Protein AF-A0A7X9G1W7-F1 (afdb_monomer_lite)

Secondary structure (DSSP, 8-state):
---TTTT--HHHHHHHHT---TTSPPBSSSS-SS--B-HHHHHHHHHHHHHHHHHH--HHHHHHHHHHHHHHHHHHHHTEETTEEPPPPSTTB-----SSTTTS--TTSPPP----HHHHHHHHHHHHHHHHHHHHHTPPP--HHHHHHHHHHHHHHHEETTTTEE-SSTT----BHHHHHHHHHHT-S-HHHHHHHHHHHHTT-SBPPPGGGHHHHHHHHHHHHHHHHHHHHHHHHHHHHHHHHHTT-SS--SSTTGGGHHHHT--S--GGG-HHHHHHHHH---

Structure (mmCIF, N/CA/C/O backbone):
data_AF-A0A7X9G1W7-F1
#
_entry.id   AF-A0A7X9G1W7-F1
#
loop_
_atom_site.group_PDB
_atom_site.id
_atom_site.type_symbol
_atom_site.label_atom_id
_atom_site.label_alt_id
_atom_site.label_comp_id
_atom_site.label_asym_id
_atom_site.label_entity_id
_atom_site.label_seq_id
_atom_site.pdbx_PDB_ins_code
_at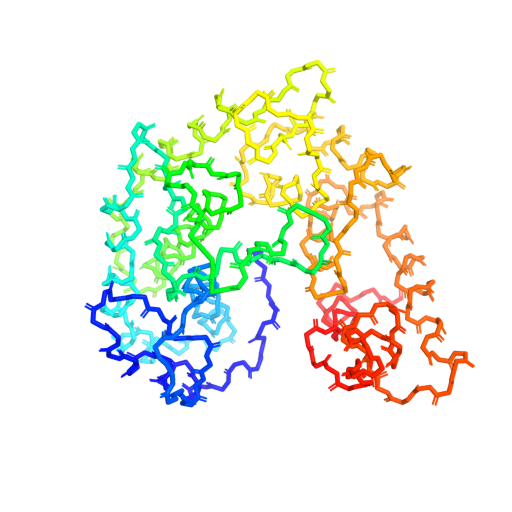om_site.Cartn_x
_atom_site.Cartn_y
_atom_site.Cartn_z
_atom_site.occupancy
_atom_site.B_iso_or_equiv
_atom_site.auth_seq_id
_atom_site.auth_comp_id
_atom_site.auth_asym_id
_atom_site.auth_atom_id
_atom_site.pdbx_PDB_model_num
ATOM 1 N N . MET A 1 1 ? -8.266 5.751 -5.395 1.00 28.80 1 MET A N 1
ATOM 2 C CA . MET A 1 1 ? -6.835 5.401 -5.497 1.00 28.80 1 MET A CA 1
ATOM 3 C C . MET A 1 1 ? -6.597 4.485 -4.310 1.00 28.80 1 MET A C 1
ATOM 5 O O . MET A 1 1 ? -6.592 5.001 -3.209 1.00 28.80 1 MET A O 1
ATOM 9 N N . THR A 1 2 ? -6.621 3.159 -4.361 1.00 32.16 2 THR A N 1
ATOM 10 C CA . THR A 1 2 ? -6.486 2.104 -5.390 1.00 32.16 2 THR A CA 1
ATOM 11 C C . THR A 1 2 ? -7.851 1.379 -5.547 1.00 32.16 2 THR A C 1
ATOM 13 O O . THR A 1 2 ? -8.813 1.826 -4.929 1.00 32.16 2 THR A O 1
ATOM 16 N N . MET A 1 3 ? -8.026 0.411 -6.462 1.00 45.66 3 MET A N 1
ATOM 17 C CA . MET A 1 3 ? -9.342 -0.224 -6.747 1.00 45.66 3 MET A CA 1
ATOM 18 C C . MET A 1 3 ? -9.179 -1.712 -7.167 1.00 45.66 3 MET A C 1
ATOM 20 O O . MET A 1 3 ? -9.674 -2.145 -8.209 1.00 45.66 3 MET A O 1
ATOM 24 N N . PHE A 1 4 ? -8.411 -2.490 -6.398 1.00 44.00 4 PHE A N 1
ATOM 25 C CA . PHE A 1 4 ? -8.015 -3.867 -6.750 1.00 44.00 4 PHE A CA 1
ATOM 26 C C . PHE A 1 4 ? -9.167 -4.882 -6.629 1.00 44.00 4 PHE A C 1
ATOM 28 O O . PHE A 1 4 ? -9.186 -5.893 -7.332 1.00 44.00 4 PHE A O 1
ATOM 35 N N . PHE A 1 5 ? -10.193 -4.593 -5.826 1.00 46.12 5 PHE A N 1
ATOM 36 C CA . PHE A 1 5 ? -11.231 -5.559 -5.479 1.00 46.12 5 PHE A CA 1
ATOM 37 C C . PHE A 1 5 ? -12.655 -5.111 -5.856 1.00 46.12 5 PHE A C 1
ATOM 39 O O . PHE A 1 5 ? -13.609 -5.249 -5.093 1.00 46.12 5 PHE A O 1
ATOM 46 N N . ARG A 1 6 ? -12.871 -4.658 -7.100 1.00 43.56 6 ARG A N 1
ATOM 47 C CA . ARG A 1 6 ? -14.211 -4.294 -7.637 1.00 43.56 6 ARG A CA 1
ATOM 48 C C . ARG A 1 6 ? -15.286 -5.398 -7.557 1.00 43.56 6 ARG A C 1
ATOM 50 O O . ARG A 1 6 ? -16.455 -5.139 -7.830 1.00 43.56 6 ARG A O 1
ATOM 57 N N . LYS A 1 7 ? -14.912 -6.631 -7.205 1.00 49.41 7 LYS A N 1
ATOM 58 C CA . LYS A 1 7 ? -15.829 -7.733 -6.886 1.00 49.41 7 LYS A CA 1
ATOM 59 C C . LYS A 1 7 ? -15.470 -8.420 -5.565 1.00 49.41 7 LYS A C 1
ATOM 61 O O . LYS A 1 7 ? -15.630 -9.639 -5.466 1.00 49.41 7 LYS A O 1
ATOM 66 N N . THR A 1 8 ? -15.042 -7.690 -4.530 1.00 57.03 8 THR A N 1
ATOM 67 C CA . THR A 1 8 ? -15.156 -8.267 -3.185 1.00 57.03 8 THR A CA 1
ATOM 68 C C . THR A 1 8 ? -16.628 -8.510 -2.941 1.00 57.03 8 THR A C 1
ATOM 70 O O . THR A 1 8 ? -17.439 -7.584 -2.871 1.00 57.03 8 THR A O 1
ATOM 73 N N . ARG A 1 9 ? -17.017 -9.782 -2.896 1.00 72.44 9 ARG A N 1
ATOM 74 C CA . ARG A 1 9 ? -18.395 -10.120 -2.571 1.00 72.44 9 ARG A CA 1
ATOM 75 C C . ARG A 1 9 ? -18.652 -9.602 -1.162 1.00 72.44 9 ARG A C 1
ATOM 77 O O . ARG A 1 9 ? -17.844 -9.846 -0.272 1.00 72.44 9 ARG A O 1
ATOM 84 N N . LYS A 1 10 ? -19.796 -8.951 -0.951 1.00 86.25 10 LYS A N 1
ATOM 85 C CA . LYS A 1 10 ? -20.308 -8.548 0.370 1.00 86.25 10 LYS A CA 1
ATOM 86 C C . LYS A 1 10 ? -20.073 -9.614 1.448 1.00 86.25 10 LYS A C 1
ATOM 88 O O . LYS A 1 10 ? -19.657 -9.305 2.559 1.00 86.25 10 LYS A O 1
ATOM 93 N N . SER A 1 11 ? -20.294 -10.880 1.090 1.00 89.06 11 SER A N 1
ATOM 94 C CA . SER A 1 11 ? -20.076 -12.037 1.960 1.00 89.06 11 SER A CA 1
ATOM 95 C C . SER A 1 11 ? -18.620 -12.229 2.392 1.00 89.06 11 SER A C 1
ATOM 97 O O . SER A 1 11 ? -18.394 -12.674 3.506 1.00 89.06 11 SER A O 1
ATOM 99 N N . HIS A 1 12 ? -17.643 -11.906 1.543 1.00 90.50 12 HIS A N 1
ATOM 100 C CA . HIS A 1 12 ? -16.222 -12.032 1.865 1.00 90.50 12 HIS A CA 1
ATOM 101 C C . HIS A 1 12 ? -15.772 -10.955 2.854 1.00 90.50 12 HIS A C 1
ATOM 103 O O . HIS A 1 12 ? -15.171 -11.296 3.863 1.00 90.50 12 HIS A O 1
ATOM 109 N N . LEU A 1 13 ? -16.151 -9.689 2.637 1.00 93.56 13 LEU A N 1
ATOM 110 C CA . LEU A 1 13 ? -15.869 -8.610 3.597 1.00 93.56 13 LEU A CA 1
ATOM 111 C C . LEU A 1 13 ? -16.478 -8.909 4.970 1.00 93.56 13 LEU A C 1
ATOM 113 O O . LEU A 1 13 ? -15.812 -8.799 5.992 1.00 93.56 13 LEU A O 1
ATOM 117 N N . LYS A 1 14 ? -17.731 -9.369 4.979 1.00 93.44 14 LYS A N 1
ATOM 118 C CA . LYS A 1 14 ? -18.411 -9.797 6.203 1.00 93.44 14 LYS A CA 1
ATOM 119 C C . LYS A 1 14 ? -17.748 -11.011 6.863 1.00 93.44 14 LYS A C 1
ATOM 121 O O . LYS A 1 14 ? -17.728 -11.096 8.083 1.00 93.44 14 LYS A O 1
ATOM 126 N N . LEU A 1 15 ? -17.226 -11.959 6.087 1.00 93.31 15 LEU A N 1
ATOM 127 C CA . LEU A 1 15 ? -16.508 -13.110 6.638 1.00 93.31 15 LEU A CA 1
ATOM 128 C C . LEU A 1 15 ? -15.189 -12.676 7.290 1.00 93.31 15 LEU A C 1
ATOM 130 O O . LEU A 1 15 ? -14.917 -13.082 8.414 1.00 93.31 15 LEU A O 1
ATOM 134 N N . ILE A 1 16 ? -14.417 -11.811 6.626 1.00 94.00 16 ILE A N 1
ATOM 135 C CA . ILE A 1 16 ? -13.194 -11.221 7.189 1.00 94.00 16 ILE A CA 1
ATOM 136 C C . ILE A 1 16 ? -13.517 -10.481 8.490 1.00 94.00 16 ILE A C 1
ATOM 138 O O . ILE A 1 16 ? -12.824 -10.639 9.491 1.00 94.00 16 ILE A O 1
ATOM 142 N N . SER A 1 17 ? -14.615 -9.718 8.528 1.00 94.62 17 SER A N 1
ATOM 143 C CA . SER A 1 17 ? -14.973 -8.970 9.734 1.00 94.62 17 SER A CA 1
ATOM 144 C C . SER A 1 17 ? -15.340 -9.845 10.933 1.00 94.62 17 SER A C 1
ATOM 146 O O . SER A 1 17 ? -15.389 -9.345 12.055 1.00 94.62 17 SER A O 1
ATOM 148 N N . GLN A 1 18 ? -15.627 -11.128 10.707 1.00 93.38 18 GLN A N 1
ATOM 149 C CA . GLN A 1 18 ? -15.964 -12.100 11.744 1.00 93.38 18 GLN A CA 1
ATOM 150 C C . GLN A 1 18 ? -14.745 -12.813 12.328 1.00 93.38 18 GLN A C 1
ATOM 152 O O . GLN A 1 18 ? -14.922 -13.609 13.248 1.00 93.38 18 GLN A O 1
ATOM 157 N N . ASP A 1 19 ? -13.539 -12.520 11.840 1.00 92.31 19 ASP A N 1
ATOM 158 C CA . ASP A 1 19 ? -12.297 -12.995 12.441 1.00 92.31 19 ASP A CA 1
ATOM 159 C C . ASP A 1 19 ? -12.230 -12.626 13.929 1.00 92.31 19 ASP A C 1
ATOM 161 O O . ASP A 1 19 ? -12.604 -11.516 14.333 1.00 92.31 19 ASP A O 1
ATOM 165 N N . ARG A 1 20 ? -11.764 -13.566 14.747 1.00 89.19 20 ARG A N 1
ATOM 166 C CA . ARG A 1 20 ? -11.665 -13.434 16.203 1.00 89.19 20 ARG A CA 1
ATOM 167 C C . ARG A 1 20 ? -10.263 -13.727 16.723 1.00 89.19 20 ARG A C 1
ATOM 169 O O . ARG A 1 20 ? -10.141 -14.115 17.882 1.00 89.19 20 ARG A O 1
ATOM 176 N N . ARG A 1 21 ? -9.229 -13.559 15.893 1.00 91.38 21 ARG A N 1
ATOM 177 C CA . ARG A 1 21 ? -7.842 -13.651 16.354 1.00 91.38 21 ARG A CA 1
ATOM 178 C C . ARG A 1 21 ? -7.615 -12.749 17.569 1.00 91.38 21 ARG A C 1
ATOM 180 O O . ARG A 1 21 ? -8.108 -11.619 17.607 1.00 91.38 21 ARG A O 1
ATOM 187 N N . GLU A 1 22 ? -6.914 -13.274 18.571 1.00 91.69 22 GLU A N 1
ATOM 188 C CA . GLU A 1 22 ? -6.871 -12.684 19.918 1.00 91.69 22 GLU A CA 1
ATOM 189 C C . GLU A 1 22 ? -6.195 -11.309 19.957 1.00 91.69 22 GLU A C 1
ATOM 191 O O . GLU A 1 22 ? -6.623 -10.436 20.708 1.00 91.69 22 GLU A O 1
ATOM 196 N N . ASP A 1 23 ? -5.192 -11.082 19.111 1.00 93.19 23 ASP A N 1
ATOM 197 C CA . ASP A 1 23 ? -4.480 -9.801 19.010 1.00 93.19 23 ASP A CA 1
ATOM 198 C C . ASP A 1 23 ? -5.150 -8.774 18.085 1.00 93.19 23 ASP A C 1
ATOM 200 O O . ASP A 1 23 ? -4.607 -7.697 17.847 1.00 93.19 23 ASP A O 1
ATOM 204 N N . GLY A 1 24 ? -6.336 -9.086 17.557 1.00 94.12 24 GLY A N 1
ATOM 205 C CA . GLY A 1 24 ? -7.133 -8.160 16.758 1.00 94.12 24 GLY A CA 1
ATOM 206 C C . GLY A 1 24 ? -6.666 -7.960 15.313 1.00 94.12 24 GLY A C 1
ATOM 207 O O . GLY A 1 24 ? -7.371 -7.277 14.562 1.00 94.12 24 GLY A O 1
ATOM 208 N N . LEU A 1 25 ? -5.546 -8.565 14.894 1.00 95.88 25 LEU A N 1
ATOM 209 C CA . LEU A 1 25 ? -5.190 -8.654 13.477 1.00 95.88 25 LEU A CA 1
ATOM 210 C C . LEU A 1 25 ? -6.072 -9.667 12.739 1.00 95.88 25 LEU A C 1
ATOM 212 O O . LEU A 1 25 ? -6.812 -10.456 13.325 1.00 95.88 25 LEU A O 1
ATOM 216 N N . LEU A 1 26 ? -5.974 -9.627 11.417 1.00 95.06 26 LEU A N 1
ATOM 217 C CA . LEU A 1 26 ? -6.670 -10.512 10.498 1.00 95.06 26 LEU A CA 1
ATOM 218 C C . LEU A 1 26 ? -5.791 -11.735 10.163 1.00 95.06 26 LEU A C 1
ATOM 220 O O . LEU A 1 26 ? -4.609 -11.590 9.845 1.00 95.06 26 LEU A O 1
ATOM 224 N N . SER A 1 27 ? -6.343 -12.948 10.259 1.00 93.81 27 SER A N 1
ATOM 225 C CA . SER A 1 27 ? -5.727 -14.191 9.785 1.00 93.81 27 SER A CA 1
ATOM 226 C C . SER A 1 27 ? -5.278 -14.104 8.322 1.00 93.81 27 SER A C 1
ATOM 228 O O . SER A 1 27 ? -5.843 -13.385 7.499 1.00 93.81 27 SER A O 1
ATOM 230 N N . ILE A 1 28 ? -4.266 -14.898 7.970 1.00 90.44 28 ILE A N 1
ATOM 231 C CA . ILE A 1 28 ? -3.689 -14.933 6.618 1.00 90.44 28 ILE A CA 1
ATOM 232 C C . ILE A 1 28 ? -4.706 -15.291 5.515 1.00 90.44 28 ILE A C 1
ATOM 234 O O . ILE A 1 28 ? -4.586 -14.821 4.384 1.00 90.44 28 ILE A O 1
ATOM 238 N N . CYS A 1 29 ? -5.713 -16.115 5.819 1.00 86.56 29 CYS A N 1
ATOM 239 C CA . CYS A 1 29 ? -6.772 -16.510 4.888 1.00 86.56 29 CYS A CA 1
ATOM 240 C C . CYS A 1 29 ? -8.116 -16.729 5.606 1.00 86.56 29 CYS A C 1
ATOM 242 O O . CYS A 1 29 ? -8.191 -16.707 6.831 1.00 86.56 29 CYS A O 1
ATOM 244 N N . TYR A 1 30 ? -9.203 -16.910 4.845 1.00 82.69 30 TYR A N 1
ATOM 245 C CA . TYR A 1 30 ? -10.569 -16.912 5.384 1.00 82.69 30 TYR A CA 1
ATOM 246 C C . TYR A 1 30 ? -11.446 -18.018 4.796 1.00 82.69 30 TYR A C 1
ATOM 248 O O . TYR A 1 30 ? -11.753 -17.951 3.600 1.00 82.69 30 TYR A O 1
ATOM 256 N N . PRO A 1 31 ? -11.947 -18.966 5.615 1.00 77.38 31 PRO A N 1
ATOM 257 C CA . PRO A 1 31 ? -11.570 -19.248 7.012 1.00 77.38 31 PRO A CA 1
ATOM 258 C C . PRO A 1 31 ? -10.145 -19.829 7.127 1.00 77.38 31 PRO A C 1
ATOM 260 O O . PRO A 1 31 ? -9.692 -20.509 6.209 1.00 77.38 31 PRO A O 1
ATOM 263 N N . CYS A 1 32 ? -9.465 -19.608 8.258 1.00 78.06 32 CYS A N 1
ATOM 264 C CA . CYS A 1 32 ? -8.154 -20.197 8.561 1.00 78.06 32 CYS A CA 1
ATOM 265 C C . CYS A 1 32 ? -8.224 -21.072 9.819 1.00 78.06 32 CYS A C 1
ATOM 267 O O . CYS A 1 32 ? -8.955 -20.756 10.756 1.00 78.06 32 CYS A O 1
ATOM 269 N N . GLY A 1 33 ? -7.470 -22.172 9.826 1.00 78.88 33 GLY A N 1
ATOM 270 C CA . GLY A 1 33 ? -7.282 -23.039 10.994 1.00 78.88 33 GLY A CA 1
ATOM 271 C C . GLY A 1 33 ? -5.917 -22.880 11.669 1.00 78.88 33 GLY A C 1
ATOM 272 O O . GLY A 1 33 ? -5.631 -23.606 12.616 1.00 78.88 33 GLY A O 1
ATOM 273 N N . GLU A 1 34 ? -5.073 -21.972 11.175 1.00 83.75 34 GLU A N 1
ATOM 274 C CA . GLU A 1 34 ? -3.748 -21.687 11.725 1.00 83.75 34 GLU A CA 1
ATOM 275 C C . GLU A 1 34 ? -3.713 -20.285 12.334 1.00 83.75 34 GLU A C 1
ATOM 277 O O . GLU A 1 34 ? -4.270 -19.336 11.777 1.00 83.75 34 GLU A O 1
ATOM 282 N N . ASP A 1 35 ? -3.017 -20.146 13.463 1.00 88.38 35 ASP A N 1
ATOM 283 C CA . ASP A 1 35 ? -2.705 -18.838 14.035 1.00 88.38 35 ASP A CA 1
ATOM 284 C C . ASP A 1 35 ? -1.508 -18.226 13.297 1.00 88.38 35 ASP A C 1
ATOM 286 O O . ASP A 1 35 ? -0.369 -18.268 13.753 1.00 88.38 35 ASP A O 1
ATOM 290 N N . LEU A 1 36 ? -1.774 -17.733 12.088 1.00 92.19 36 LEU A N 1
ATOM 291 C CA . LEU A 1 36 ? -0.810 -17.054 11.233 1.00 92.19 36 LEU A CA 1
ATOM 292 C C . LEU A 1 36 ? -1.459 -15.801 10.649 1.00 92.19 36 LEU A C 1
ATOM 294 O O . LEU A 1 36 ? -2.580 -15.845 10.131 1.00 92.19 36 LEU A O 1
ATOM 298 N N . THR A 1 37 ? -0.734 -14.689 10.687 1.00 94.62 37 THR A N 1
ATOM 299 C CA . THR A 1 37 ? -1.156 -13.428 10.080 1.00 94.62 37 THR A CA 1
ATOM 300 C C . THR A 1 37 ? -0.075 -12.854 9.177 1.00 94.62 37 THR A C 1
ATOM 302 O O . THR A 1 37 ? 1.124 -13.021 9.408 1.00 94.62 37 THR A O 1
ATOM 305 N N . ILE A 1 38 ? -0.526 -12.123 8.164 1.00 96.38 38 ILE A N 1
ATOM 306 C CA . ILE A 1 38 ? 0.284 -11.128 7.478 1.00 96.38 38 ILE A CA 1
ATOM 307 C C . ILE A 1 38 ? -0.270 -9.765 7.914 1.00 96.38 38 ILE A C 1
ATOM 309 O O . ILE A 1 38 ? -1.347 -9.381 7.444 1.00 96.38 38 ILE A O 1
ATOM 313 N N . PRO A 1 39 ? 0.405 -9.008 8.802 1.00 96.81 39 PRO A N 1
ATOM 314 C CA . PRO A 1 39 ? -0.145 -7.759 9.330 1.00 96.81 39 PRO A CA 1
ATOM 315 C C . PRO A 1 39 ? -0.527 -6.758 8.232 1.00 96.81 39 PRO A C 1
ATOM 317 O O . PRO A 1 39 ? -1.562 -6.101 8.318 1.00 96.81 39 PRO A O 1
ATOM 320 N N . SER A 1 40 ? 0.236 -6.693 7.139 1.00 96.94 40 SER A N 1
ATOM 321 C CA . SER A 1 40 ? -0.075 -5.816 6.004 1.00 96.94 40 SER A CA 1
ATOM 322 C C . SER A 1 40 ? -1.432 -6.133 5.346 1.00 96.94 40 SER A C 1
ATOM 324 O O . SER A 1 40 ? -2.147 -5.216 4.938 1.00 96.94 40 SER A O 1
ATOM 326 N N . PHE A 1 41 ? -1.859 -7.403 5.321 1.00 96.00 41 PHE A N 1
ATOM 327 C CA . PHE A 1 41 ? -3.170 -7.823 4.798 1.00 96.00 41 PHE A CA 1
ATOM 328 C C . PHE A 1 41 ? -4.318 -7.274 5.633 1.00 96.00 41 PHE A C 1
ATOM 330 O O . PHE A 1 41 ? -5.372 -6.928 5.093 1.00 96.00 41 PHE A O 1
ATOM 337 N N . THR A 1 42 ? -4.071 -7.086 6.928 1.00 97.38 42 THR A N 1
ATOM 338 C CA . THR A 1 42 ? -5.011 -6.421 7.822 1.00 97.38 42 THR A CA 1
ATOM 339 C C . THR A 1 42 ? -5.272 -4.971 7.384 1.00 97.38 42 THR A C 1
ATOM 341 O O . THR A 1 42 ? -6.416 -4.519 7.385 1.00 97.38 42 THR A O 1
ATOM 344 N N . LEU A 1 43 ? -4.244 -4.246 6.930 1.00 98.19 43 LEU A N 1
ATOM 345 C CA . LEU A 1 43 ? -4.378 -2.865 6.446 1.00 98.19 43 LEU A CA 1
ATOM 346 C C . LEU A 1 43 ? -5.046 -2.789 5.063 1.00 98.19 43 LEU A C 1
ATOM 348 O O . LEU A 1 43 ? -5.859 -1.894 4.818 1.00 98.19 43 LEU A O 1
ATOM 352 N N . TYR A 1 44 ? -4.798 -3.763 4.180 1.00 96.38 44 TYR A N 1
ATOM 353 C CA . TYR A 1 44 ? -5.496 -3.857 2.889 1.00 96.38 44 TYR A CA 1
ATOM 354 C C . TYR A 1 44 ? -7.017 -4.047 3.041 1.00 96.38 44 TYR A C 1
ATOM 356 O O . TYR A 1 44 ? -7.767 -3.731 2.115 1.00 96.38 44 TYR A O 1
ATOM 364 N N . TYR A 1 45 ? -7.511 -4.515 4.192 1.00 97.25 45 TYR A N 1
ATOM 365 C CA . TYR A 1 45 ? -8.950 -4.626 4.451 1.00 97.25 45 TYR A CA 1
ATOM 366 C C . TYR A 1 45 ? -9.673 -3.268 4.407 1.00 97.25 45 TYR A C 1
ATOM 368 O O . TYR A 1 45 ? -10.778 -3.185 3.870 1.00 97.25 45 TYR A O 1
ATOM 376 N N . PHE A 1 46 ? -9.039 -2.177 4.856 1.00 98.31 46 PHE A N 1
ATOM 377 C CA . PHE A 1 46 ? -9.619 -0.828 4.750 1.00 98.31 46 PHE A CA 1
ATOM 378 C C . PHE A 1 46 ? -9.836 -0.423 3.294 1.00 98.31 46 PHE A C 1
ATOM 380 O O . PHE A 1 46 ? -10.889 0.114 2.950 1.00 98.31 46 PHE A O 1
ATOM 387 N N . MET A 1 47 ? -8.856 -0.721 2.435 1.00 96.00 47 MET A N 1
ATOM 388 C CA . MET A 1 47 ? -8.958 -0.473 0.999 1.00 96.00 47 MET A CA 1
ATOM 389 C C . MET A 1 47 ? -10.097 -1.291 0.395 1.00 96.00 47 MET A C 1
ATOM 391 O O . MET A 1 47 ? -10.950 -0.732 -0.281 1.00 96.00 47 MET A O 1
ATOM 395 N N . GLN A 1 48 ? -10.178 -2.587 0.703 1.00 95.25 48 GLN A N 1
ATOM 396 C CA . GLN A 1 48 ? -11.254 -3.454 0.215 1.00 95.25 48 GLN A CA 1
ATOM 397 C C . GLN A 1 48 ? -12.652 -2.947 0.609 1.00 95.25 48 GLN A C 1
ATOM 399 O O . GLN A 1 48 ? -13.568 -2.949 -0.217 1.00 95.25 48 GLN A O 1
ATOM 404 N N . VAL A 1 49 ? -12.825 -2.509 1.861 1.00 97.00 49 VAL A N 1
ATOM 405 C CA . VAL A 1 49 ? -14.105 -1.990 2.362 1.00 97.00 49 VAL A CA 1
ATOM 406 C C . VAL A 1 49 ? -14.458 -0.652 1.712 1.00 97.00 49 VAL A C 1
ATOM 408 O O . VAL A 1 49 ? -15.592 -0.484 1.254 1.00 97.00 49 VAL A O 1
ATOM 411 N N . ASN A 1 50 ? -13.507 0.282 1.620 1.00 96.94 50 ASN A N 1
ATOM 412 C CA . ASN A 1 50 ? -13.748 1.570 0.973 1.00 96.94 50 ASN A CA 1
ATOM 413 C C . ASN A 1 50 ? -14.034 1.392 -0.526 1.00 96.94 50 ASN A C 1
ATOM 415 O O . ASN A 1 50 ? -15.012 1.929 -1.032 1.00 96.94 50 ASN A O 1
ATOM 419 N N . GLU A 1 51 ? -13.263 0.571 -1.239 1.00 92.31 51 GLU A N 1
ATOM 420 C CA . GLU A 1 51 ? -13.498 0.269 -2.656 1.00 92.31 51 GLU A CA 1
ATOM 421 C C . GLU A 1 51 ? -14.902 -0.304 -2.902 1.00 92.31 51 GLU A C 1
ATOM 423 O O . GLU A 1 51 ? -15.595 0.124 -3.831 1.00 92.31 51 GLU A O 1
ATOM 428 N N . TYR A 1 52 ? -15.356 -1.230 -2.048 1.00 94.44 52 TYR A N 1
ATOM 429 C CA . TYR A 1 52 ? -16.721 -1.754 -2.099 1.00 94.44 52 TYR A CA 1
ATOM 430 C C . TYR A 1 52 ? -17.764 -0.653 -1.870 1.00 94.44 52 TYR A C 1
ATOM 432 O O . TYR A 1 52 ? -18.754 -0.588 -2.607 1.00 94.44 52 TYR A O 1
ATOM 440 N N . LEU A 1 53 ? -17.548 0.229 -0.889 1.00 95.06 53 LEU A N 1
ATOM 441 C CA . LEU A 1 53 ? -18.437 1.358 -0.612 1.00 95.06 53 LEU A CA 1
ATOM 442 C C . LEU A 1 53 ? -18.512 2.324 -1.796 1.00 95.06 53 LEU A C 1
ATOM 444 O O . LEU A 1 53 ? -19.612 2.673 -2.219 1.00 95.06 53 LEU A O 1
ATOM 448 N N . GLN A 1 54 ? -17.373 2.722 -2.368 1.00 92.25 54 GLN A N 1
ATOM 449 C CA . GLN A 1 54 ? -17.338 3.632 -3.516 1.00 92.25 54 GLN A CA 1
ATOM 450 C C . GLN A 1 54 ? -18.027 3.026 -4.745 1.00 92.25 54 GLN A C 1
ATOM 452 O O . GLN A 1 54 ? -18.642 3.749 -5.527 1.00 92.25 54 GLN A O 1
ATOM 457 N N . TYR A 1 55 ? -17.944 1.703 -4.921 1.00 89.19 55 TYR A N 1
ATOM 458 C CA . TYR A 1 55 ? -18.565 1.019 -6.052 1.00 89.19 55 TYR A CA 1
ATOM 459 C C . TYR A 1 55 ? -20.075 0.802 -5.880 1.00 89.19 55 TYR A C 1
ATOM 461 O O . TYR A 1 55 ? -20.833 0.977 -6.832 1.00 89.19 55 TYR A O 1
ATOM 469 N N . THR A 1 56 ? -20.518 0.390 -4.690 1.00 92.50 56 THR A N 1
ATOM 470 C CA . THR A 1 56 ? -21.905 -0.056 -4.457 1.00 92.50 56 THR A CA 1
ATOM 471 C C . THR A 1 56 ? -22.791 0.980 -3.775 1.00 92.50 56 THR A C 1
ATOM 473 O O . THR A 1 56 ? -24.010 0.920 -3.918 1.00 92.50 56 THR A O 1
ATOM 476 N N . GLY A 1 57 ? -22.209 1.889 -2.990 1.00 93.81 57 GLY A N 1
ATOM 477 C CA . GLY A 1 57 ? -22.947 2.754 -2.071 1.00 93.81 57 GLY A CA 1
ATOM 478 C C . GLY A 1 57 ? -23.617 2.017 -0.900 1.00 93.81 57 GLY A C 1
ATOM 479 O O . GLY A 1 57 ? -24.419 2.626 -0.193 1.00 93.81 57 GLY A O 1
ATOM 480 N N . ASP A 1 58 ? -23.333 0.725 -0.674 1.00 94.56 58 ASP A N 1
ATOM 481 C CA . ASP A 1 58 ? -23.984 -0.094 0.362 1.00 94.56 58 ASP A CA 1
ATOM 482 C C . ASP A 1 58 ? -23.460 0.239 1.767 1.00 94.56 58 ASP A C 1
ATOM 484 O O . ASP A 1 58 ? -22.649 -0.478 2.352 1.00 94.56 58 ASP A O 1
ATOM 488 N N . ILE A 1 59 ? -23.984 1.328 2.328 1.00 95.62 59 ILE A N 1
ATOM 489 C CA . ILE A 1 59 ? -23.727 1.792 3.697 1.00 95.62 59 ILE A CA 1
ATOM 490 C C . ILE A 1 59 ? -24.116 0.741 4.753 1.00 95.62 59 ILE A C 1
ATOM 492 O O . ILE A 1 59 ? -23.541 0.727 5.843 1.00 95.62 59 ILE A O 1
ATOM 496 N N . THR A 1 60 ? -25.078 -0.144 4.469 1.00 95.31 60 THR A N 1
ATOM 497 C CA . THR A 1 60 ? -25.547 -1.147 5.435 1.00 95.31 60 THR A CA 1
ATOM 498 C C . THR A 1 60 ? -24.444 -2.136 5.787 1.00 95.31 60 THR A C 1
ATOM 500 O O . THR A 1 60 ? -24.239 -2.399 6.970 1.00 95.31 60 THR A O 1
ATOM 503 N N . LEU A 1 61 ? -23.700 -2.640 4.794 1.00 93.81 61 LEU A N 1
ATOM 504 C CA . LEU A 1 61 ? -22.537 -3.489 5.070 1.00 93.81 61 LEU A CA 1
ATOM 505 C C . LEU A 1 61 ? -21.462 -2.728 5.850 1.00 93.81 61 LEU A C 1
ATOM 507 O O . LEU A 1 61 ? -20.886 -3.271 6.787 1.00 93.81 61 LEU A O 1
ATOM 511 N N . ILE A 1 62 ? -21.198 -1.473 5.482 1.00 96.62 62 ILE A N 1
ATOM 512 C CA . ILE A 1 62 ? -20.144 -0.682 6.127 1.00 96.62 62 ILE A CA 1
ATOM 513 C C . ILE A 1 62 ? -20.439 -0.490 7.608 1.00 96.62 62 ILE A C 1
ATOM 515 O O . ILE A 1 62 ? -19.550 -0.686 8.425 1.00 96.62 62 ILE A O 1
ATOM 519 N N . LYS A 1 63 ? -21.692 -0.187 7.968 1.00 96.62 63 LYS A N 1
ATOM 520 C CA . LYS A 1 63 ? -22.116 -0.102 9.373 1.00 96.62 63 LYS A CA 1
ATOM 521 C C . LYS A 1 63 ? -21.896 -1.412 10.131 1.00 96.62 63 LYS A C 1
ATOM 523 O O . LYS A 1 63 ? -21.543 -1.358 11.300 1.00 96.62 63 LYS A O 1
ATOM 528 N N . GLU A 1 64 ? -22.088 -2.558 9.478 1.00 96.38 64 GLU A N 1
ATOM 529 C CA . GLU A 1 64 ? -21.875 -3.877 10.085 1.00 96.38 64 GLU A CA 1
ATOM 530 C C . GLU A 1 64 ? -20.389 -4.163 10.360 1.00 96.38 64 GLU A C 1
ATOM 532 O O . GLU A 1 64 ? -20.062 -4.749 11.387 1.00 96.38 64 GLU A O 1
ATOM 537 N N . VAL A 1 65 ? -19.485 -3.741 9.470 1.00 97.44 65 VAL A N 1
ATOM 538 C CA . VAL A 1 65 ? -18.041 -4.015 9.605 1.00 97.44 65 VAL A CA 1
ATOM 539 C C . VAL A 1 65 ? -17.249 -2.873 10.250 1.00 97.44 65 VAL A C 1
ATOM 541 O O . VAL A 1 65 ? -16.050 -3.020 10.481 1.00 97.44 65 VAL A O 1
ATOM 544 N N . TYR A 1 66 ? -17.890 -1.737 10.536 1.00 98.06 66 TYR A N 1
ATOM 545 C CA . TYR A 1 66 ? -17.228 -0.516 11.001 1.00 98.06 66 TYR A CA 1
ATOM 546 C C . TYR A 1 66 ? -16.445 -0.730 12.297 1.00 98.06 66 TYR A C 1
ATOM 548 O O . TYR A 1 66 ? -15.278 -0.359 12.378 1.00 98.06 66 TYR A O 1
ATOM 556 N N . ASP A 1 67 ? -17.049 -1.387 13.288 1.00 97.62 67 ASP A N 1
ATOM 557 C CA . ASP A 1 67 ? -16.397 -1.613 14.582 1.00 97.62 67 ASP A CA 1
ATOM 558 C C . ASP A 1 67 ? -15.143 -2.487 14.441 1.00 97.62 67 ASP A C 1
ATOM 560 O O . ASP A 1 67 ? -14.168 -2.281 15.160 1.00 97.62 67 ASP A O 1
ATOM 564 N N . LYS A 1 68 ? -15.116 -3.396 13.453 1.00 97.94 68 LYS A N 1
ATOM 565 C CA . LYS A 1 68 ? -13.912 -4.165 13.117 1.00 97.94 68 LYS A CA 1
ATOM 566 C C . LYS A 1 68 ? -12.817 -3.280 12.514 1.00 97.94 68 LYS A C 1
ATOM 568 O O . LYS A 1 68 ? -11.652 -3.468 12.848 1.00 97.94 68 LYS A O 1
ATOM 573 N N . LEU A 1 69 ? -13.157 -2.319 11.650 1.00 98.50 69 LEU A N 1
ATOM 574 C CA . LEU A 1 69 ? -12.168 -1.363 11.129 1.00 98.50 69 LEU A CA 1
ATOM 575 C C . LEU A 1 69 ? -11.539 -0.559 12.270 1.00 98.50 69 LEU A C 1
ATOM 577 O O . LEU A 1 69 ? -10.321 -0.417 12.320 1.00 98.50 69 LEU A O 1
ATOM 581 N N . ILE A 1 70 ? -12.355 -0.086 13.213 1.00 98.50 70 ILE A N 1
ATOM 582 C CA . ILE A 1 70 ? -11.862 0.658 14.377 1.00 98.50 70 ILE A CA 1
ATOM 583 C C . ILE A 1 70 ? -11.008 -0.231 15.285 1.00 98.50 70 ILE A C 1
ATOM 585 O O . ILE A 1 70 ? -9.932 0.194 15.701 1.00 98.50 70 ILE A O 1
ATOM 589 N N . SER A 1 71 ? -11.432 -1.471 15.560 1.00 98.19 71 SER A N 1
ATOM 590 C CA . SER A 1 71 ? -10.645 -2.385 16.394 1.00 98.19 71 SER A CA 1
ATOM 591 C C . SER A 1 71 ? -9.284 -2.681 15.772 1.00 98.19 71 SER A C 1
ATOM 593 O O . SER A 1 71 ? -8.279 -2.639 16.470 1.00 98.19 71 SER A O 1
ATOM 595 N N . ILE A 1 72 ? -9.248 -2.929 14.459 1.00 98.50 72 ILE A N 1
ATOM 596 C CA . ILE A 1 72 ? -8.003 -3.130 13.719 1.00 98.50 72 ILE A CA 1
ATOM 597 C C . ILE A 1 72 ? -7.128 -1.880 13.811 1.00 98.50 72 ILE A C 1
ATOM 599 O O . ILE A 1 72 ? -5.944 -1.992 14.110 1.00 98.50 72 ILE A O 1
ATOM 603 N N . LEU A 1 73 ? -7.686 -0.692 13.554 1.00 98.75 73 LEU A N 1
ATOM 604 C CA . LEU A 1 73 ? -6.909 0.545 13.563 1.00 98.75 73 LEU A CA 1
ATOM 605 C C . LEU A 1 73 ? -6.199 0.745 14.907 1.00 98.75 73 LEU A C 1
ATOM 607 O O . LEU A 1 73 ? -5.025 1.112 14.922 1.00 98.75 73 LEU A O 1
ATOM 611 N N . ASN A 1 74 ? -6.886 0.455 16.015 1.00 98.62 74 ASN A N 1
ATOM 612 C CA . ASN A 1 74 ? -6.318 0.573 17.355 1.00 98.62 74 ASN A CA 1
ATOM 613 C C . ASN A 1 74 ? -5.112 -0.356 17.568 1.00 98.62 74 ASN A C 1
ATOM 615 O O . ASN A 1 74 ? -4.123 0.098 18.127 1.00 98.62 74 ASN A O 1
ATOM 619 N N . VAL A 1 75 ? -5.120 -1.585 17.030 1.00 98.44 75 VAL A N 1
ATOM 620 C CA . VAL A 1 75 ? -3.953 -2.495 17.095 1.00 98.44 75 VAL A CA 1
ATOM 621 C C . VAL A 1 75 ? -2.707 -1.840 16.492 1.00 98.44 75 VAL A C 1
ATOM 623 O O . VAL A 1 75 ? -1.622 -1.891 17.069 1.00 98.44 75 VAL A O 1
ATOM 626 N N . PHE A 1 76 ? -2.855 -1.180 15.342 1.00 98.62 76 PHE A N 1
ATOM 627 C CA . PHE A 1 76 ? -1.739 -0.486 14.698 1.00 98.62 76 PHE A CA 1
ATOM 628 C C . PHE A 1 76 ? -1.371 0.820 15.397 1.00 98.62 76 PHE A C 1
ATOM 630 O O . PHE A 1 76 ? -0.200 1.174 15.381 1.00 98.62 76 PHE A O 1
ATOM 637 N N . ILE A 1 77 ? -2.326 1.535 16.000 1.00 98.62 77 ILE A N 1
ATOM 638 C CA . ILE A 1 77 ? -2.043 2.728 16.813 1.00 98.62 77 ILE A CA 1
ATOM 639 C C . ILE A 1 77 ? -1.204 2.354 18.038 1.00 98.62 77 ILE A C 1
ATOM 641 O O . ILE A 1 77 ? -0.225 3.044 18.325 1.00 98.62 77 ILE A O 1
ATOM 645 N N . ASP A 1 78 ? -1.568 1.266 18.714 1.00 98.25 78 ASP A N 1
ATOM 646 C CA . ASP A 1 78 ? -0.900 0.788 19.923 1.00 98.25 78 ASP A CA 1
ATOM 647 C C . ASP A 1 78 ? 0.497 0.226 19.613 1.00 98.25 78 ASP A C 1
ATOM 649 O O . ASP A 1 78 ? 1.419 0.374 20.414 1.00 98.25 78 ASP A O 1
ATOM 653 N N . ASN A 1 79 ? 0.701 -0.330 18.413 1.00 98.25 79 ASN A N 1
ATOM 654 C CA . ASN A 1 79 ? 2.000 -0.812 17.936 1.00 98.25 79 ASN A CA 1
ATOM 655 C C . ASN A 1 79 ? 2.868 0.290 17.282 1.00 98.25 79 ASN A C 1
ATOM 657 O O . ASN A 1 79 ? 3.519 0.073 16.253 1.00 98.25 79 ASN A O 1
ATOM 661 N N . ARG A 1 80 ? 2.870 1.504 17.850 1.00 98.19 80 ARG A N 1
ATOM 662 C CA . ARG A 1 80 ? 3.684 2.635 17.366 1.00 98.19 80 ARG A CA 1
ATOM 663 C C . ARG A 1 80 ? 4.766 3.045 18.349 1.00 98.19 80 ARG A C 1
ATOM 665 O O . ARG A 1 80 ? 4.576 3.067 19.561 1.00 98.19 80 ARG A O 1
ATOM 672 N N . LYS A 1 81 ? 5.888 3.509 17.802 1.00 97.81 81 LYS A N 1
ATOM 673 C CA . LYS A 1 81 ? 6.968 4.172 18.538 1.00 97.81 81 LYS A CA 1
ATOM 674 C C . LYS A 1 81 ? 7.469 5.369 17.743 1.00 97.81 81 LYS A C 1
ATOM 676 O O . LYS A 1 81 ? 7.697 5.276 16.542 1.00 97.81 81 LYS A O 1
ATOM 681 N N . ASN A 1 82 ? 7.638 6.511 18.411 1.00 96.38 82 ASN A N 1
ATOM 682 C CA . ASN A 1 82 ? 8.097 7.763 17.790 1.00 96.38 82 ASN A CA 1
ATOM 683 C C . ASN A 1 82 ? 7.293 8.153 16.532 1.00 96.38 82 ASN A C 1
ATOM 685 O O . ASN A 1 82 ? 7.855 8.622 15.539 1.00 96.38 82 ASN A O 1
ATOM 689 N N . GLY A 1 83 ? 5.980 7.922 16.571 1.00 97.38 83 GLY A N 1
ATOM 690 C CA . GLY A 1 83 ? 5.048 8.256 15.497 1.00 97.38 83 GLY A CA 1
ATOM 691 C C . GLY A 1 83 ? 5.016 7.278 14.311 1.00 97.38 83 GLY A C 1
ATOM 692 O O . GLY A 1 83 ? 4.243 7.502 13.377 1.00 97.38 83 GLY A O 1
ATOM 693 N N . LEU A 1 84 ? 5.790 6.190 14.350 1.00 98.69 84 LEU A N 1
ATOM 694 C CA . LEU A 1 84 ? 5.838 5.157 13.311 1.00 98.69 84 LEU A CA 1
ATOM 695 C C . LEU A 1 84 ? 5.327 3.817 13.840 1.00 98.69 84 LEU A C 1
ATOM 697 O O . LEU A 1 84 ? 5.589 3.464 14.986 1.00 98.69 84 LEU A O 1
ATOM 701 N N . VAL A 1 85 ? 4.614 3.077 12.997 1.00 98.62 85 VAL A N 1
ATOM 702 C CA . VAL A 1 85 ? 4.216 1.688 13.238 1.00 98.62 85 VAL A CA 1
ATOM 703 C C . VAL A 1 85 ? 5.451 0.798 13.156 1.00 98.62 85 VAL A C 1
ATOM 705 O O . VAL A 1 85 ? 6.274 0.959 12.250 1.00 98.62 85 VAL A O 1
ATOM 708 N N . LEU A 1 86 ? 5.578 -0.125 14.104 1.00 98.25 86 LEU A N 1
ATOM 709 C CA . LEU A 1 86 ? 6.632 -1.133 14.122 1.00 98.25 86 LEU A CA 1
ATOM 710 C C . LEU A 1 86 ? 6.192 -2.381 13.353 1.00 98.25 86 LEU A C 1
ATOM 712 O O . LEU A 1 86 ? 5.004 -2.708 13.307 1.00 98.25 86 LEU A O 1
ATOM 716 N N . ARG A 1 87 ? 7.150 -3.124 12.794 1.00 96.56 87 ARG A N 1
ATOM 717 C CA . ARG A 1 87 ? 6.898 -4.515 12.401 1.00 96.56 87 ARG A CA 1
ATOM 718 C C . ARG A 1 87 ? 6.397 -5.317 13.599 1.00 96.56 87 ARG A C 1
ATOM 720 O O . ARG A 1 87 ? 6.758 -5.032 14.742 1.00 96.56 87 ARG A O 1
ATOM 727 N N . PHE A 1 88 ? 5.568 -6.317 13.329 1.00 95.50 88 PHE A N 1
ATOM 728 C CA . PHE A 1 88 ? 5.079 -7.206 14.376 1.00 95.50 88 PHE A CA 1
ATOM 729 C C . PHE A 1 88 ? 6.122 -8.290 14.653 1.00 95.50 88 PHE A C 1
ATOM 731 O O . PHE A 1 88 ? 6.662 -8.893 13.725 1.00 95.50 88 PHE A O 1
ATOM 738 N N . GLU A 1 89 ? 6.405 -8.513 15.933 1.00 92.75 89 GLU A N 1
ATOM 739 C CA . GLU A 1 89 ? 7.411 -9.454 16.424 1.00 92.75 89 GLU A CA 1
ATOM 740 C C . GLU A 1 89 ? 6.731 -10.719 16.962 1.00 92.75 89 GLU A C 1
ATOM 742 O O . GLU A 1 89 ? 5.784 -10.646 17.744 1.00 92.75 89 GLU A O 1
ATOM 747 N N . GLY A 1 90 ? 7.238 -11.887 16.569 1.00 89.75 90 GLY A N 1
ATOM 748 C CA . GLY A 1 90 ? 6.764 -13.195 17.028 1.00 89.75 90 GLY A CA 1
ATOM 749 C C . GLY A 1 90 ? 6.535 -14.173 15.879 1.00 89.75 90 GLY A C 1
ATOM 750 O O . GLY A 1 90 ? 6.401 -13.776 14.727 1.00 89.75 90 GLY A O 1
ATOM 751 N N . ASP A 1 91 ? 6.469 -15.463 16.202 1.00 88.38 91 ASP A N 1
ATOM 752 C CA . ASP A 1 91 ? 6.516 -16.539 15.199 1.00 88.38 91 ASP A CA 1
ATOM 753 C C . ASP A 1 91 ? 5.250 -16.639 14.329 1.00 88.38 91 ASP A C 1
ATOM 755 O O . ASP A 1 91 ? 5.274 -17.239 13.253 1.00 88.38 91 ASP A O 1
ATOM 759 N N . ASN A 1 92 ? 4.151 -16.031 14.780 1.00 92.31 92 ASN A N 1
ATOM 760 C CA . ASN A 1 92 ? 2.856 -16.046 14.096 1.00 92.31 92 ASN A CA 1
ATOM 761 C C . ASN A 1 92 ? 2.648 -14.818 13.190 1.00 92.31 92 ASN A C 1
ATOM 763 O O . ASN A 1 92 ? 1.609 -14.710 12.535 1.00 92.31 92 ASN A O 1
ATOM 767 N N . TYR A 1 93 ? 3.623 -13.902 13.133 1.00 94.81 93 TYR A N 1
ATOM 768 C CA . TYR A 1 93 ? 3.574 -12.709 12.293 1.00 94.81 93 TYR A CA 1
ATOM 769 C C . TYR A 1 93 ? 4.535 -12.845 11.121 1.00 94.81 93 TYR A C 1
ATOM 771 O O . TYR A 1 93 ? 5.744 -12.959 11.298 1.00 94.81 93 TYR A O 1
ATOM 779 N N . TRP A 1 94 ? 3.999 -12.783 9.908 1.00 96.19 94 TRP A N 1
ATOM 780 C CA . TRP A 1 94 ? 4.801 -12.708 8.698 1.00 96.19 94 TRP A CA 1
ATOM 781 C C . TRP A 1 94 ? 4.705 -11.293 8.125 1.00 96.19 94 TRP A C 1
ATOM 783 O O . TRP A 1 94 ? 3.676 -10.927 7.555 1.00 96.19 94 TRP A O 1
ATOM 793 N N . ASN A 1 95 ? 5.759 -10.479 8.270 1.00 96.19 95 ASN A N 1
ATOM 794 C CA . ASN A 1 95 ? 5.812 -9.105 7.740 1.00 96.19 95 ASN A CA 1
ATOM 795 C C . ASN A 1 95 ? 6.036 -9.100 6.211 1.00 96.19 95 ASN A C 1
ATOM 797 O O . ASN A 1 95 ? 6.978 -8.512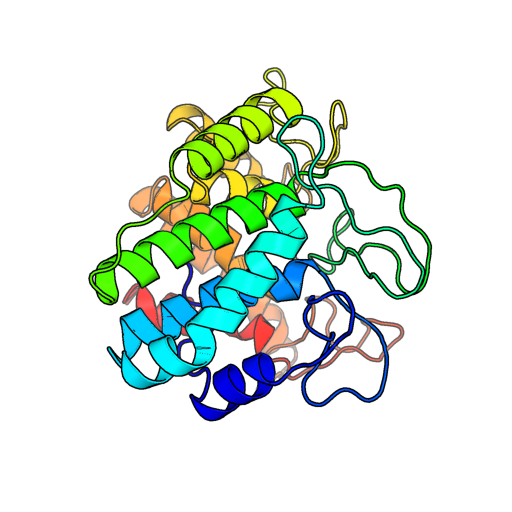 5.687 1.00 96.19 95 ASN A O 1
ATOM 801 N N . PHE A 1 96 ? 5.161 -9.803 5.492 1.00 96.69 96 PHE A N 1
ATOM 802 C CA . PHE A 1 96 ? 5.134 -9.903 4.040 1.00 96.69 96 PHE A CA 1
ATOM 803 C C . PHE A 1 96 ? 4.423 -8.703 3.417 1.00 96.69 96 PHE A C 1
ATOM 805 O O . PHE A 1 96 ? 3.351 -8.288 3.870 1.00 96.69 96 PHE A O 1
ATOM 812 N N . TYR A 1 97 ? 4.973 -8.202 2.317 1.00 96.62 97 TYR A N 1
ATOM 813 C CA . TYR A 1 97 ? 4.357 -7.167 1.494 1.00 96.62 97 TYR A CA 1
ATOM 814 C C . TYR A 1 97 ? 4.299 -7.543 0.015 1.00 96.62 97 TYR A C 1
ATOM 816 O O . TYR A 1 97 ? 3.333 -7.174 -0.646 1.00 96.62 97 TYR A O 1
ATOM 824 N N . ASP A 1 98 ? 5.313 -8.242 -0.500 1.00 95.62 98 ASP A N 1
ATOM 825 C CA . ASP A 1 98 ? 5.420 -8.673 -1.895 1.00 95.62 98 ASP A CA 1
ATOM 826 C C . ASP A 1 98 ? 6.459 -9.799 -2.042 1.00 95.62 98 ASP A C 1
ATOM 828 O O . ASP A 1 98 ? 7.322 -9.969 -1.185 1.00 95.62 98 ASP A O 1
ATOM 832 N N . TRP A 1 99 ? 6.426 -10.541 -3.151 1.00 92.88 99 TRP A N 1
ATOM 833 C CA . TRP A 1 99 ? 7.444 -11.557 -3.454 1.00 92.88 99 TRP A CA 1
ATOM 834 C C . TRP A 1 99 ? 8.782 -10.984 -3.956 1.00 92.88 99 TRP A C 1
ATOM 836 O O . TRP A 1 99 ? 9.712 -11.753 -4.200 1.00 92.88 99 TRP A O 1
ATOM 846 N N . SER A 1 100 ? 8.909 -9.665 -4.131 1.00 92.25 100 SER A N 1
ATOM 847 C CA . SER A 1 100 ? 10.174 -9.039 -4.521 1.00 92.25 100 SER A CA 1
ATOM 848 C C . SER A 1 100 ? 11.190 -8.985 -3.366 1.00 92.25 100 SER A C 1
ATOM 850 O O . SER A 1 100 ? 10.808 -9.014 -2.189 1.00 92.25 100 SER A O 1
ATOM 852 N N . PRO A 1 101 ? 12.493 -8.830 -3.674 1.00 92.44 101 PRO A N 1
ATOM 853 C CA . PRO A 1 101 ? 13.519 -8.599 -2.661 1.00 92.44 101 PRO A CA 1
ATOM 854 C C . PRO A 1 101 ? 13.139 -7.501 -1.658 1.00 92.44 101 PRO A C 1
ATOM 856 O O . PRO A 1 101 ? 12.486 -6.516 -2.007 1.00 92.44 101 PRO A O 1
ATOM 859 N N . HIS A 1 102 ? 13.558 -7.695 -0.404 1.00 93.62 102 HIS A N 1
ATOM 860 C CA . HIS A 1 102 ? 13.290 -6.828 0.757 1.00 93.62 102 HIS A CA 1
ATOM 861 C C . HIS A 1 102 ? 11.827 -6.765 1.231 1.00 93.62 102 HIS A C 1
ATOM 863 O O . HIS A 1 102 ? 11.568 -6.187 2.283 1.00 93.62 102 HIS A O 1
ATOM 869 N N . LEU A 1 103 ? 10.877 -7.361 0.500 1.00 95.81 103 LEU A N 1
ATOM 870 C CA . LEU A 1 103 ? 9.441 -7.274 0.793 1.00 95.81 103 LEU A CA 1
ATOM 871 C C . LEU A 1 103 ? 8.807 -8.606 1.205 1.00 95.81 103 LEU A C 1
ATOM 873 O O . LEU A 1 103 ? 7.666 -8.613 1.668 1.00 95.81 103 LEU A O 1
ATOM 877 N N . SER A 1 104 ? 9.525 -9.723 1.069 1.00 93.06 104 SER A N 1
ATOM 878 C CA . SER A 1 104 ? 8.972 -11.053 1.335 1.00 93.06 104 SER A CA 1
ATOM 879 C C . SER A 1 104 ? 8.906 -11.418 2.817 1.00 93.06 104 SER A C 1
ATOM 881 O O . SER A 1 104 ? 8.259 -12.405 3.154 1.00 93.06 104 SER A O 1
ATOM 883 N N . GLY A 1 105 ? 9.579 -10.672 3.700 1.00 90.75 105 GLY A N 1
ATOM 884 C CA . GLY A 1 105 ? 9.712 -11.016 5.121 1.00 90.75 105 GLY A CA 1
ATOM 885 C C . GLY A 1 105 ? 10.270 -12.429 5.344 1.00 90.75 105 GLY A C 1
ATOM 886 O O . GLY A 1 105 ? 10.784 -13.068 4.416 1.00 90.75 105 GLY A O 1
ATOM 887 N N . THR A 1 106 ? 10.145 -12.941 6.568 1.00 87.69 106 THR A N 1
ATOM 888 C CA . THR A 1 106 ? 10.531 -14.322 6.902 1.00 87.69 106 THR A CA 1
ATOM 889 C C . THR A 1 106 ? 9.401 -15.072 7.610 1.00 87.69 106 THR A C 1
ATOM 891 O O . THR A 1 106 ? 9.037 -14.799 8.750 1.00 87.69 106 THR A O 1
ATOM 894 N N . LEU A 1 107 ? 8.816 -16.060 6.925 1.00 88.00 107 LEU A N 1
ATOM 895 C CA . LEU A 1 107 ? 7.722 -16.861 7.481 1.00 88.00 107 LEU A CA 1
ATOM 896 C C . LEU A 1 107 ? 8.200 -17.689 8.686 1.00 88.00 107 LEU A C 1
ATOM 898 O O . LEU A 1 107 ? 9.197 -18.409 8.584 1.00 88.00 107 LEU A O 1
ATOM 902 N N . ARG A 1 108 ? 7.438 -17.644 9.790 1.00 84.88 108 ARG A N 1
ATOM 903 C CA . ARG A 1 108 ? 7.706 -18.382 11.043 1.00 84.88 108 ARG A CA 1
ATOM 904 C C . ARG A 1 108 ? 9.094 -18.096 11.622 1.00 84.88 108 ARG A C 1
ATOM 906 O O . ARG A 1 108 ? 9.747 -18.985 12.167 1.00 84.88 108 ARG A O 1
ATOM 913 N N . GLN A 1 109 ? 9.553 -16.860 11.469 1.00 82.94 109 GLN A N 1
ATOM 914 C CA . GLN A 1 109 ? 10.791 -16.379 12.056 1.00 82.94 109 GLN A CA 1
ATOM 915 C C . GLN A 1 109 ? 10.550 -15.036 12.718 1.00 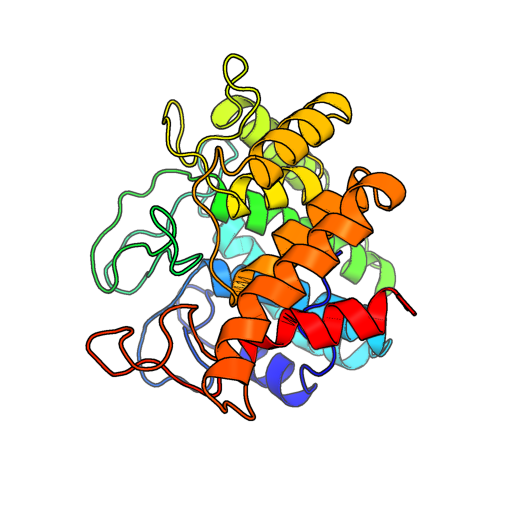82.94 109 GLN A C 1
ATOM 917 O O . GLN A 1 109 ? 9.755 -14.218 12.265 1.00 82.94 109 GLN A O 1
ATOM 922 N N . LYS A 1 110 ? 11.278 -14.815 13.804 1.00 81.38 110 LYS A N 1
ATOM 923 C CA . LYS A 1 110 ? 11.200 -13.583 14.559 1.00 81.38 110 LYS A CA 1
ATOM 924 C C . LYS A 1 110 ? 11.915 -12.459 13.807 1.00 81.38 110 LYS A C 1
ATOM 926 O O . LYS A 1 110 ? 13.114 -12.552 13.556 1.00 81.38 110 LYS A O 1
ATOM 931 N N . GLU A 1 111 ? 11.184 -11.398 13.490 1.00 85.81 111 GLU A N 1
ATOM 932 C CA . GLU A 1 111 ? 11.741 -10.142 12.986 1.00 85.81 111 GLU A CA 1
ATOM 933 C C . GLU A 1 111 ? 11.794 -9.092 14.103 1.00 85.81 111 GLU A C 1
ATOM 935 O O . GLU A 1 111 ? 10.943 -9.073 14.994 1.00 85.81 111 GLU A O 1
ATOM 940 N N . ASP A 1 112 ? 12.787 -8.201 14.048 1.00 89.56 112 ASP A N 1
ATOM 941 C CA . ASP A 1 112 ? 12.900 -7.103 15.008 1.00 89.56 112 ASP A CA 1
ATOM 942 C C . ASP A 1 112 ? 11.736 -6.114 14.859 1.00 89.56 112 ASP A C 1
ATOM 944 O O . ASP A 1 112 ? 11.425 -5.672 13.743 1.00 89.56 112 ASP A O 1
ATOM 948 N N . ALA A 1 113 ? 11.171 -5.694 15.995 1.00 94.50 113 ALA A N 1
ATOM 949 C CA . ALA A 1 113 ? 10.148 -4.654 16.107 1.00 94.50 113 ALA A CA 1
ATOM 950 C C . ALA A 1 113 ? 10.722 -3.248 15.827 1.00 94.50 113 ALA A C 1
ATOM 952 O O . ALA A 1 113 ? 10.807 -2.380 16.700 1.00 94.50 113 ALA A O 1
ATOM 953 N N . ILE A 1 114 ? 11.143 -3.030 14.585 1.00 95.50 114 ILE A N 1
ATOM 954 C CA . ILE A 1 114 ? 11.594 -1.747 14.039 1.00 95.50 114 ILE A CA 1
ATOM 955 C C . ILE A 1 114 ? 10.594 -1.254 12.989 1.00 95.50 114 ILE A C 1
ATOM 957 O O . ILE A 1 114 ? 9.876 -2.070 12.401 1.00 95.50 114 ILE A O 1
ATOM 961 N N . PRO A 1 115 ? 10.496 0.064 12.757 1.00 97.31 115 PRO A N 1
ATOM 962 C CA . PRO A 1 115 ? 9.631 0.586 11.714 1.00 97.31 115 PRO A CA 1
ATOM 963 C C . PRO A 1 115 ? 10.232 0.316 10.329 1.00 97.31 115 PRO A C 1
ATOM 965 O O . PRO A 1 115 ? 11.439 0.447 10.130 1.00 97.31 115 PRO A O 1
ATOM 968 N N . ASP A 1 116 ? 9.373 0.009 9.361 1.00 97.56 116 ASP A N 1
ATOM 969 C CA . ASP A 1 116 ? 9.725 -0.012 7.941 1.00 97.56 116 ASP A CA 1
ATOM 970 C C . ASP A 1 116 ? 8.790 0.897 7.130 1.00 97.56 116 ASP A C 1
ATOM 972 O O . ASP A 1 116 ? 7.716 1.308 7.592 1.00 97.56 116 ASP A O 1
ATOM 976 N N . LEU A 1 117 ? 9.216 1.237 5.916 1.00 98.62 117 LEU A N 1
ATOM 977 C CA . LEU A 1 117 ? 8.473 2.105 5.008 1.00 98.62 117 LEU A CA 1
ATOM 978 C C . LEU A 1 117 ? 7.080 1.546 4.675 1.00 98.62 117 LEU A C 1
ATOM 980 O O . LEU A 1 117 ? 6.109 2.299 4.586 1.00 98.62 117 LEU A O 1
ATOM 984 N N . MET A 1 118 ? 6.970 0.232 4.485 1.00 98.38 118 MET A N 1
ATOM 985 C CA . MET A 1 118 ? 5.788 -0.414 3.924 1.00 98.38 118 MET A CA 1
ATOM 986 C C . MET A 1 118 ? 4.615 -0.433 4.894 1.00 98.38 118 MET A C 1
ATOM 988 O O . MET A 1 118 ? 3.534 0.042 4.536 1.00 98.38 118 MET A O 1
ATOM 992 N N . VAL A 1 119 ? 4.806 -0.913 6.128 1.00 98.50 119 VAL A N 1
ATOM 993 C CA . VAL A 1 119 ? 3.729 -0.921 7.130 1.00 98.50 119 VAL A CA 1
ATOM 994 C C . VAL A 1 119 ? 3.247 0.496 7.427 1.00 98.50 119 VAL A C 1
ATOM 996 O O . VAL A 1 119 ? 2.046 0.733 7.563 1.00 98.50 119 VAL A O 1
ATOM 999 N N . ASN A 1 120 ? 4.162 1.468 7.446 1.00 98.88 120 ASN A N 1
ATOM 1000 C CA . ASN A 1 120 ? 3.832 2.860 7.723 1.00 98.88 120 ASN A CA 1
ATOM 1001 C C . ASN A 1 120 ? 3.055 3.520 6.576 1.00 98.88 120 ASN A C 1
ATOM 1003 O O . ASN A 1 120 ? 2.077 4.229 6.825 1.00 98.88 120 ASN A O 1
ATOM 1007 N N . LEU A 1 121 ? 3.428 3.264 5.319 1.00 98.88 121 LEU A N 1
ATOM 1008 C CA . LEU A 1 121 ? 2.648 3.732 4.174 1.00 98.88 121 LEU A CA 1
ATOM 1009 C C . LEU A 1 121 ? 1.264 3.079 4.149 1.00 98.88 121 LEU A C 1
ATOM 1011 O O . LEU A 1 121 ? 0.267 3.786 4.011 1.00 98.88 121 LEU A O 1
ATOM 1015 N N . LEU A 1 122 ? 1.169 1.763 4.349 1.00 98.81 122 LEU A N 1
ATOM 1016 C CA . LEU A 1 122 ? -0.117 1.063 4.402 1.00 98.81 122 LEU A CA 1
ATOM 1017 C C . LEU A 1 122 ? -1.006 1.562 5.550 1.00 98.81 122 LEU A C 1
ATOM 1019 O O . LEU A 1 122 ? -2.221 1.661 5.383 1.00 98.81 122 LEU A O 1
ATOM 1023 N N . PHE A 1 123 ? -0.419 1.959 6.680 1.00 98.88 123 PHE A N 1
ATOM 1024 C CA . PHE A 1 123 ? -1.146 2.584 7.782 1.00 98.88 123 PHE A CA 1
ATOM 1025 C C . PHE A 1 123 ? -1.730 3.949 7.386 1.00 98.88 123 PHE A C 1
ATOM 1027 O O . PHE A 1 123 ? -2.904 4.222 7.643 1.00 98.88 123 PHE A O 1
ATOM 1034 N N . VAL A 1 124 ? -0.968 4.779 6.664 1.00 98.88 124 VAL A N 1
ATOM 1035 C CA . VAL A 1 124 ? -1.486 6.028 6.073 1.00 98.88 124 VAL A CA 1
ATOM 1036 C C . VAL A 1 124 ? -2.628 5.748 5.093 1.00 98.88 124 VAL A C 1
ATOM 1038 O O . VAL A 1 124 ? -3.634 6.459 5.098 1.00 98.88 124 VAL A O 1
ATOM 1041 N N . PHE A 1 125 ? -2.520 4.702 4.270 1.00 98.69 125 PHE A N 1
ATOM 1042 C CA . PHE A 1 125 ? -3.617 4.286 3.395 1.00 98.69 125 PHE A CA 1
ATOM 1043 C C . PHE A 1 125 ? -4.856 3.857 4.183 1.00 98.69 125 PHE A C 1
ATOM 1045 O O . PHE A 1 125 ? -5.958 4.260 3.812 1.00 98.69 125 PHE A O 1
ATOM 1052 N N . ALA A 1 126 ? -4.708 3.090 5.263 1.00 98.81 126 ALA A N 1
ATOM 1053 C CA . ALA A 1 126 ? -5.829 2.689 6.108 1.00 98.81 126 ALA A CA 1
ATOM 1054 C C . ALA A 1 126 ? -6.561 3.908 6.694 1.00 98.81 126 ALA A C 1
ATOM 1056 O O . ALA A 1 126 ? -7.783 3.996 6.582 1.00 98.81 126 ALA A O 1
ATOM 1057 N N . LEU A 1 127 ? -5.818 4.897 7.206 1.00 98.88 127 LEU A N 1
ATOM 1058 C CA . LEU A 1 127 ? -6.375 6.159 7.709 1.00 98.88 127 LEU A CA 1
ATOM 1059 C C . LEU A 1 127 ? -7.125 6.946 6.624 1.00 98.88 127 LEU A C 1
ATOM 1061 O O . LEU A 1 127 ? -8.244 7.391 6.863 1.00 98.88 127 LEU A O 1
ATOM 1065 N N . LYS A 1 128 ? -6.555 7.075 5.418 1.00 98.69 128 LYS A N 1
ATOM 1066 C CA . LYS A 1 128 ? -7.215 7.755 4.285 1.00 98.69 128 LYS A CA 1
ATOM 1067 C C . LYS A 1 128 ? -8.498 7.043 3.848 1.00 98.69 128 LYS A C 1
ATOM 1069 O O . LYS A 1 128 ? -9.511 7.689 3.607 1.00 98.69 128 LYS A O 1
ATOM 1074 N N . ASN A 1 129 ? -8.478 5.712 3.773 1.00 98.69 129 ASN A N 1
ATOM 1075 C CA . ASN A 1 129 ? -9.670 4.934 3.429 1.00 98.69 129 ASN A CA 1
ATOM 1076 C C . ASN A 1 129 ? -10.742 5.043 4.520 1.00 98.69 129 ASN A C 1
ATOM 1078 O O . ASN A 1 129 ? -11.922 5.154 4.198 1.00 98.69 129 ASN A O 1
ATOM 1082 N N . LEU A 1 130 ? -10.349 5.063 5.798 1.00 98.75 130 LEU A N 1
ATOM 1083 C CA . LEU A 1 130 ? -11.283 5.296 6.897 1.00 98.75 130 LEU A CA 1
ATOM 1084 C C . LEU A 1 130 ? -11.885 6.706 6.849 1.00 98.75 130 LEU A C 1
ATOM 1086 O O . LEU A 1 130 ? -13.081 6.843 7.074 1.00 98.75 130 LEU A O 1
ATOM 1090 N N . GLN A 1 131 ? -11.100 7.730 6.505 1.00 98.69 131 GLN A N 1
ATOM 1091 C CA . GLN A 1 131 ? -11.595 9.098 6.318 1.00 98.69 131 GLN A CA 1
ATOM 1092 C C . GLN A 1 131 ? -12.697 9.165 5.249 1.00 98.69 131 GLN A C 1
ATOM 1094 O O . GLN A 1 131 ? -13.757 9.735 5.502 1.00 98.69 131 GLN A O 1
ATOM 1099 N N . GLU A 1 132 ? -12.487 8.536 4.087 1.00 98.25 132 GLU A N 1
ATOM 1100 C CA . GLU A 1 132 ? -13.501 8.463 3.021 1.00 98.25 132 GLU A CA 1
ATOM 1101 C C . GLU A 1 132 ? -14.744 7.660 3.449 1.00 98.25 132 GLU A C 1
ATOM 1103 O O . GLU A 1 132 ? -15.878 8.025 3.123 1.00 98.25 132 GLU A O 1
ATOM 1108 N N . ILE A 1 133 ? -14.549 6.574 4.204 1.00 98.50 133 ILE A N 1
ATOM 1109 C CA . ILE A 1 133 ? -15.645 5.788 4.782 1.00 98.50 133 ILE A CA 1
ATOM 1110 C C . ILE A 1 133 ? -16.463 6.640 5.761 1.00 98.50 133 ILE A C 1
ATOM 1112 O O . ILE A 1 133 ? -17.690 6.669 5.662 1.00 98.50 133 ILE A O 1
ATOM 1116 N N . ASP A 1 134 ? -15.808 7.344 6.685 1.00 98.50 134 ASP A N 1
ATOM 1117 C CA . ASP A 1 134 ? -16.461 8.209 7.668 1.00 98.50 134 ASP A CA 1
ATOM 1118 C C . ASP A 1 134 ? -17.269 9.311 6.984 1.00 98.50 134 ASP A C 1
ATOM 1120 O O . ASP A 1 134 ? -18.439 9.505 7.322 1.00 98.50 134 ASP A O 1
ATOM 1124 N N . GLU A 1 135 ? -16.702 9.959 5.963 1.00 97.44 135 GLU A N 1
ATOM 1125 C CA . GLU A 1 135 ? -17.400 10.965 5.160 1.00 97.44 135 GLU A CA 1
ATOM 1126 C C . GLU A 1 135 ? -18.693 10.399 4.551 1.00 97.44 135 GLU A C 1
ATOM 1128 O O . GLU A 1 135 ? -19.771 10.978 4.711 1.00 97.44 135 GLU A O 1
ATOM 1133 N N . LYS A 1 136 ? -18.627 9.219 3.918 1.00 96.62 136 LYS A N 1
ATOM 1134 C CA . LYS A 1 136 ? -19.800 8.550 3.324 1.00 96.62 136 LYS A CA 1
ATOM 1135 C C . LYS A 1 136 ? -20.839 8.111 4.355 1.00 96.62 136 LYS A C 1
ATOM 1137 O O . LYS A 1 136 ? -22.022 8.021 4.026 1.00 96.62 136 LYS A O 1
ATOM 1142 N N . LEU A 1 137 ? -20.421 7.835 5.588 1.00 97.00 137 LEU A N 1
ATOM 1143 C CA . LEU A 1 137 ? -21.316 7.527 6.702 1.00 97.00 137 LEU A CA 1
ATOM 1144 C C . LEU A 1 137 ? -21.890 8.779 7.385 1.00 97.00 137 LEU A C 1
ATOM 1146 O O . LEU A 1 137 ? -22.746 8.633 8.260 1.00 97.00 137 LEU A O 1
ATOM 1150 N N . GLY A 1 138 ? -21.434 9.982 7.020 1.00 97.06 138 GLY A N 1
ATOM 1151 C CA . GLY A 1 138 ? -21.770 11.220 7.724 1.00 97.06 138 GLY A CA 1
ATOM 1152 C C . GLY A 1 138 ? -21.161 11.294 9.129 1.00 97.06 138 GLY A C 1
ATOM 1153 O O . GLY A 1 138 ? -21.723 11.939 10.015 1.00 97.06 138 GLY A O 1
ATOM 1154 N N . LYS A 1 139 ? -20.045 10.594 9.360 1.00 96.94 139 LYS A N 1
ATOM 1155 C CA . LYS A 1 139 ? -19.290 10.593 10.615 1.00 96.94 139 LYS A CA 1
ATOM 1156 C C . LYS A 1 139 ? -18.143 11.597 10.553 1.00 96.94 139 LYS A C 1
ATOM 1158 O O . LYS A 1 139 ? -17.580 11.871 9.498 1.00 96.94 139 LYS A O 1
ATOM 1163 N N . LYS A 1 140 ? -17.772 12.137 11.716 1.00 97.75 140 LYS A N 1
ATOM 1164 C CA . LYS A 1 140 ? -16.561 12.949 11.851 1.00 97.75 140 LYS A CA 1
ATOM 1165 C C . LYS A 1 140 ? -15.345 12.024 11.888 1.00 97.75 140 LYS A C 1
ATOM 1167 O O . LYS A 1 140 ? -15.257 11.196 12.788 1.00 97.75 140 LYS A O 1
ATOM 1172 N N . PHE A 1 141 ? -14.395 12.239 10.983 1.00 98.56 141 PHE A N 1
ATOM 1173 C CA . PHE A 1 141 ? -13.082 11.604 11.052 1.00 98.56 141 PHE A CA 1
ATOM 1174 C C . PHE A 1 141 ? -12.287 12.155 12.246 1.00 98.56 141 PHE A C 1
ATOM 1176 O O . PHE A 1 141 ? -12.123 13.370 12.387 1.00 98.56 141 PHE A O 1
ATOM 1183 N N . LEU A 1 142 ? -11.829 11.268 13.132 1.00 98.25 142 LEU A N 1
ATOM 1184 C CA . LEU A 1 142 ? -11.178 11.636 14.399 1.00 98.25 142 LEU A CA 1
ATOM 1185 C C . LEU A 1 142 ? -9.645 11.538 14.367 1.00 98.25 142 LEU A C 1
ATOM 1187 O O . LEU A 1 142 ? -9.002 11.883 15.352 1.00 98.25 142 LEU A O 1
ATOM 1191 N N . TYR A 1 143 ? -9.060 11.091 13.254 1.00 98.56 143 TYR A N 1
ATOM 1192 C CA . TYR A 1 143 ? -7.645 10.712 13.174 1.00 98.56 143 TYR A CA 1
ATOM 1193 C C . TYR A 1 143 ? -6.816 11.636 12.267 1.00 98.56 143 TYR A C 1
ATOM 1195 O O . TYR A 1 143 ? -5.801 11.215 11.718 1.00 98.56 143 TYR A O 1
ATOM 1203 N N . GLU A 1 144 ? -7.236 12.893 12.093 1.00 98.56 144 GLU A N 1
ATOM 1204 C CA . GLU A 1 144 ? -6.536 13.852 11.224 1.00 98.56 144 GLU A CA 1
ATOM 1205 C C . GLU A 1 144 ? -5.111 14.143 11.718 1.00 98.56 144 GLU A C 1
ATOM 1207 O O . GLU A 1 144 ? -4.160 14.030 10.948 1.00 98.56 144 GLU A O 1
ATOM 1212 N N . ASP A 1 145 ? -4.939 14.418 13.014 1.00 98.62 145 ASP A N 1
ATOM 1213 C CA . ASP A 1 145 ? -3.616 14.688 13.595 1.00 98.62 145 ASP A CA 1
ATOM 1214 C C . ASP A 1 145 ? -2.682 13.477 13.456 1.00 98.62 145 ASP A C 1
ATOM 1216 O O . ASP A 1 145 ? -1.509 13.620 13.107 1.00 98.62 145 ASP A O 1
ATOM 1220 N N . LEU A 1 146 ? -3.226 12.273 13.655 1.00 98.81 146 LEU A N 1
ATOM 1221 C CA . LEU A 1 146 ? -2.514 11.009 13.484 1.00 98.81 146 LEU A CA 1
ATOM 1222 C C . LEU A 1 146 ? -2.076 10.799 12.026 1.00 98.81 146 LEU A C 1
ATOM 1224 O O . LEU A 1 146 ? -0.932 10.426 11.771 1.00 98.81 146 LEU A O 1
ATOM 1228 N N . LEU A 1 147 ? -2.962 11.075 11.066 1.00 98.81 147 LEU A N 1
ATOM 1229 C CA . LEU A 1 147 ? -2.661 10.987 9.639 1.00 98.81 147 LEU A CA 1
ATOM 1230 C C . LEU A 1 147 ? -1.524 11.941 9.249 1.00 98.81 147 LEU A C 1
ATOM 1232 O O . LEU A 1 147 ? -0.571 11.521 8.585 1.00 98.81 147 LEU A O 1
ATOM 1236 N N . GLN A 1 148 ? -1.590 13.206 9.673 1.00 98.69 148 GLN A N 1
ATOM 1237 C CA . GLN A 1 148 ? -0.548 14.186 9.358 1.00 98.69 148 GLN A CA 1
ATOM 1238 C C . GLN A 1 148 ? 0.778 13.864 10.058 1.00 98.69 148 GLN A C 1
ATOM 1240 O O . GLN A 1 148 ? 1.841 13.988 9.443 1.00 98.69 148 GLN A O 1
ATOM 1245 N N . GLU A 1 149 ? 0.737 13.393 11.308 1.00 98.75 149 GLU A N 1
ATOM 1246 C CA . GLU A 1 149 ? 1.924 12.932 12.025 1.00 98.75 149 GLU A CA 1
ATOM 1247 C C . GLU A 1 149 ? 2.597 11.769 11.288 1.00 98.75 149 GLU A C 1
ATOM 1249 O O . GLU A 1 149 ? 3.784 11.863 10.977 1.00 98.75 149 GLU A O 1
ATOM 1254 N N . SER A 1 150 ? 1.858 10.706 10.957 1.00 98.81 150 SER A N 1
ATOM 1255 C CA . SER A 1 150 ? 2.407 9.540 10.258 1.00 98.81 150 SER A CA 1
ATOM 1256 C C . SER A 1 150 ? 3.044 9.923 8.925 1.00 98.81 150 SER A C 1
ATOM 1258 O O . SER A 1 150 ? 4.173 9.522 8.649 1.00 98.81 150 SER A O 1
ATOM 1260 N N . LYS A 1 151 ? 2.382 10.765 8.121 1.00 98.81 151 LYS A N 1
ATOM 1261 C CA . LYS A 1 151 ? 2.941 11.257 6.852 1.00 98.81 151 LYS A CA 1
ATOM 1262 C C . LYS A 1 151 ? 4.255 12.014 7.045 1.00 98.81 151 LYS A C 1
ATOM 1264 O O . LYS A 1 151 ? 5.210 11.787 6.303 1.00 98.81 151 LYS A O 1
ATOM 1269 N N . ARG A 1 152 ? 4.312 12.899 8.044 1.00 98.75 152 ARG A N 1
ATOM 1270 C CA . ARG A 1 152 ? 5.516 13.671 8.369 1.00 98.75 152 ARG A CA 1
ATOM 1271 C C . ARG A 1 152 ? 6.652 12.762 8.841 1.00 98.75 152 ARG A C 1
ATOM 1273 O O . ARG A 1 152 ? 7.763 12.890 8.342 1.00 98.75 152 ARG A O 1
ATOM 1280 N N . ARG A 1 153 ? 6.379 11.822 9.750 1.00 98.75 153 ARG A N 1
ATOM 1281 C CA . ARG A 1 153 ? 7.394 10.895 10.281 1.00 98.75 153 ARG A CA 1
ATOM 1282 C C . ARG A 1 153 ? 7.939 9.963 9.203 1.00 98.75 153 ARG A C 1
ATOM 1284 O O . ARG A 1 153 ? 9.142 9.756 9.150 1.00 98.75 153 ARG A O 1
ATOM 1291 N N . ILE A 1 154 ? 7.096 9.492 8.282 1.00 98.81 154 ILE A N 1
ATOM 1292 C CA . ILE A 1 154 ? 7.547 8.725 7.110 1.00 98.81 154 ILE A CA 1
ATOM 1293 C C . ILE A 1 154 ? 8.539 9.538 6.274 1.00 98.81 154 ILE A C 1
ATOM 1295 O O . ILE A 1 154 ? 9.585 9.024 5.884 1.00 98.81 154 ILE A O 1
ATOM 1299 N N . LYS A 1 155 ? 8.223 10.813 6.009 1.00 98.56 155 LYS A N 1
ATOM 1300 C CA . LYS A 1 155 ? 9.108 11.704 5.253 1.00 98.56 155 LYS A CA 1
ATOM 1301 C C . LYS A 1 155 ? 10.436 11.934 5.972 1.00 98.56 155 LYS A C 1
ATOM 1303 O O . LYS A 1 155 ? 11.469 11.878 5.325 1.00 98.56 155 LYS A O 1
ATOM 1308 N N . GLU A 1 156 ? 10.405 12.195 7.275 1.00 98.38 156 GLU A N 1
ATOM 1309 C CA . GLU A 1 156 ? 11.606 12.452 8.080 1.00 98.38 156 GLU A CA 1
ATOM 1310 C C . GLU A 1 156 ? 12.525 11.227 8.184 1.00 98.38 156 GLU A C 1
ATOM 1312 O O . GLU A 1 156 ? 13.739 11.391 8.185 1.00 98.38 156 GLU A O 1
ATOM 1317 N N . THR A 1 157 ? 11.957 10.022 8.285 1.00 98.56 157 THR A N 1
ATOM 1318 C CA . THR A 1 157 ? 12.718 8.803 8.595 1.00 98.56 157 THR A CA 1
ATOM 1319 C C . THR A 1 157 ? 13.204 8.048 7.360 1.00 98.56 157 THR A C 1
ATOM 1321 O O . THR A 1 157 ? 14.306 7.509 7.380 1.00 98.56 157 THR A O 1
ATOM 1324 N N . PHE A 1 158 ? 12.402 7.981 6.293 1.00 98.62 158 PHE A N 1
ATOM 1325 C CA . PHE A 1 158 ? 12.690 7.086 5.164 1.00 98.62 158 PHE A CA 1
ATOM 1326 C C . PHE A 1 158 ? 13.129 7.804 3.887 1.00 98.62 158 PHE A C 1
ATOM 1328 O O . PHE A 1 158 ? 13.630 7.155 2.978 1.00 98.62 158 PHE A O 1
ATOM 1335 N N . TYR A 1 159 ? 12.927 9.119 3.761 1.00 98.44 159 TYR A N 1
ATOM 1336 C CA . TYR A 1 159 ? 13.338 9.841 2.555 1.00 98.44 159 TYR A CA 1
ATOM 1337 C C . TYR A 1 159 ? 14.842 10.130 2.572 1.00 98.44 159 TYR A C 1
ATOM 1339 O O . TYR A 1 159 ? 15.331 10.783 3.489 1.00 98.44 159 TYR A O 1
ATOM 1347 N N . CYS A 1 160 ? 15.549 9.717 1.521 1.00 98.12 160 CYS A N 1
ATOM 1348 C CA . CYS A 1 160 ? 16.962 9.998 1.291 1.00 98.12 160 CYS A CA 1
ATOM 1349 C C . CYS 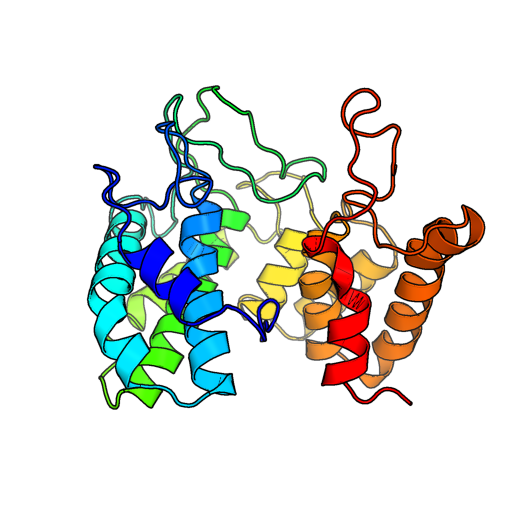A 1 160 ? 17.106 11.164 0.292 1.00 98.12 160 CYS A C 1
ATOM 1351 O O . CYS A 1 160 ? 16.830 10.991 -0.902 1.00 98.12 160 CYS A O 1
ATOM 1353 N N . PRO A 1 161 ? 17.524 12.368 0.736 1.00 96.06 161 PRO A N 1
ATOM 1354 C CA . PRO A 1 161 ? 17.679 13.527 -0.144 1.00 96.06 161 PRO A CA 1
ATOM 1355 C C . PRO A 1 161 ? 18.707 13.332 -1.264 1.00 96.06 161 PRO A C 1
ATOM 1357 O O . PRO A 1 161 ? 18.550 13.912 -2.337 1.00 96.06 161 PRO A O 1
ATOM 1360 N N . GLU A 1 162 ? 19.743 12.528 -1.027 1.00 96.00 162 GLU A N 1
ATOM 1361 C CA . GLU A 1 162 ? 20.846 12.286 -1.961 1.00 96.00 162 GLU A CA 1
ATOM 1362 C C . GLU A 1 162 ? 20.384 11.488 -3.183 1.00 96.00 162 GLU A C 1
ATOM 1364 O O . GLU A 1 162 ? 20.800 11.770 -4.308 1.00 96.00 162 GLU A O 1
ATOM 1369 N N . THR A 1 163 ? 19.507 10.505 -2.972 1.00 97.12 163 THR A N 1
ATOM 1370 C CA . THR A 1 163 ? 18.950 9.670 -4.045 1.00 97.12 163 THR A CA 1
ATOM 1371 C C . THR A 1 163 ? 17.607 10.185 -4.554 1.00 97.12 163 THR A C 1
ATOM 1373 O O . THR A 1 163 ? 17.226 9.877 -5.684 1.00 97.12 163 THR A O 1
ATOM 1376 N N . GLY A 1 164 ? 16.889 10.975 -3.752 1.00 97.81 164 GLY A N 1
ATOM 1377 C CA . GLY A 1 164 ? 15.516 11.394 -4.031 1.00 97.81 164 GLY A CA 1
ATOM 1378 C C . GLY A 1 164 ? 14.494 10.262 -3.885 1.00 97.81 164 GLY A C 1
ATOM 1379 O O . GLY A 1 164 ? 13.407 10.355 -4.455 1.00 97.81 164 GLY A O 1
ATOM 1380 N N . LEU A 1 165 ? 14.839 9.192 -3.162 1.00 98.62 165 LEU A N 1
ATOM 1381 C CA . LEU A 1 165 ? 14.020 7.993 -2.970 1.00 98.62 165 LEU A CA 1
ATOM 1382 C C . LEU A 1 165 ? 13.705 7.759 -1.489 1.00 98.62 165 LEU A C 1
ATOM 1384 O O . LEU A 1 165 ? 14.327 8.340 -0.605 1.00 98.62 165 LEU A O 1
ATOM 1388 N N . TYR A 1 166 ? 12.741 6.881 -1.223 1.00 98.69 166 TYR A N 1
ATOM 1389 C CA . TYR A 1 166 ? 12.452 6.363 0.110 1.00 98.69 166 TYR A CA 1
ATOM 1390 C C . TYR A 1 166 ? 13.094 4.987 0.281 1.00 98.69 166 TYR A C 1
ATOM 1392 O O . TYR A 1 166 ? 12.804 4.081 -0.510 1.00 98.69 166 TYR A O 1
ATOM 1400 N N . SER A 1 167 ? 13.947 4.842 1.294 1.00 98.38 167 SER A N 1
ATOM 1401 C CA . SER A 1 167 ? 14.551 3.572 1.697 1.00 98.38 167 SER A CA 1
ATOM 1402 C C . SER A 1 167 ? 13.561 2.730 2.504 1.00 98.38 167 SER A C 1
ATOM 1404 O O . SER A 1 167 ? 12.663 3.255 3.164 1.00 98.38 167 SER A O 1
ATOM 1406 N N . MET A 1 168 ? 13.715 1.405 2.466 1.00 97.25 168 MET A N 1
ATOM 1407 C CA . MET A 1 168 ? 12.864 0.486 3.231 1.00 97.25 168 MET A CA 1
ATOM 1408 C C . MET A 1 168 ? 12.989 0.669 4.747 1.00 97.25 168 MET A C 1
ATOM 1410 O O . MET A 1 168 ? 11.998 0.524 5.464 1.00 97.25 168 MET A O 1
ATOM 1414 N N . THR A 1 169 ? 14.188 0.995 5.227 1.00 96.00 169 THR A N 1
ATOM 1415 C CA . THR A 1 169 ? 14.508 1.202 6.644 1.00 96.00 169 THR A CA 1
ATOM 1416 C C . THR A 1 169 ? 15.223 2.540 6.853 1.00 96.00 169 THR A C 1
ATOM 1418 O O . THR A 1 169 ? 15.712 3.153 5.899 1.00 96.00 169 THR A O 1
ATOM 1421 N N . GLU A 1 170 ? 15.255 3.031 8.095 1.00 95.25 170 GLU A N 1
ATOM 1422 C CA . GLU A 1 170 ? 15.947 4.277 8.452 1.00 95.25 170 GLU A CA 1
ATOM 1423 C C . GLU A 1 170 ? 17.450 4.174 8.147 1.00 95.25 170 GLU A C 1
ATOM 1425 O O . GLU A 1 170 ? 18.144 3.321 8.696 1.00 95.25 170 GLU A O 1
ATOM 1430 N N . GLY A 1 171 ? 17.951 5.044 7.265 1.00 92.31 171 GLY A N 1
ATOM 1431 C CA . GLY A 1 171 ? 19.359 5.053 6.851 1.00 92.31 171 GLY A CA 1
ATOM 1432 C C . GLY A 1 171 ? 19.787 3.892 5.942 1.00 92.31 171 GLY A C 1
ATOM 1433 O O . GLY A 1 171 ? 20.980 3.767 5.671 1.00 92.31 171 GLY A O 1
ATOM 1434 N N . GLY A 1 172 ? 18.847 3.059 5.485 1.00 94.25 172 GLY A N 1
ATOM 1435 C CA . GLY A 1 172 ? 19.108 1.972 4.538 1.00 94.25 172 GLY A CA 1
ATOM 1436 C C . GLY A 1 172 ? 19.296 2.451 3.095 1.00 94.25 172 GLY A C 1
ATOM 1437 O O . GLY A 1 172 ? 19.014 3.602 2.755 1.00 94.25 172 GLY A O 1
ATOM 1438 N N . ASP A 1 173 ? 19.739 1.544 2.229 1.00 95.50 173 ASP A N 1
ATOM 1439 C CA . ASP A 1 173 ? 19.937 1.766 0.791 1.00 95.50 173 ASP A CA 1
ATOM 1440 C C . ASP A 1 173 ? 19.076 0.836 -0.086 1.00 95.50 173 ASP A C 1
ATOM 1442 O O . ASP A 1 173 ? 19.234 0.785 -1.308 1.00 95.50 173 ASP A O 1
ATOM 1446 N N . GLU A 1 174 ? 18.104 0.144 0.515 1.00 97.06 174 GLU A N 1
ATOM 1447 C CA . GLU A 1 174 ? 17.160 -0.703 -0.202 1.00 97.06 174 GLU A CA 1
ATOM 1448 C C . GLU A 1 174 ? 15.965 0.112 -0.711 1.00 97.06 174 GLU A C 1
ATOM 1450 O O . GLU A 1 174 ? 15.075 0.511 0.047 1.00 97.06 174 GLU A O 1
ATOM 1455 N N . TYR A 1 175 ? 15.917 0.331 -2.026 1.00 98.19 175 TYR A N 1
ATOM 1456 C CA . TYR A 1 175 ? 14.859 1.095 -2.689 1.00 98.19 175 TYR A CA 1
ATOM 1457 C C . TYR A 1 175 ? 13.961 0.186 -3.528 1.00 98.19 175 TYR A C 1
ATOM 1459 O O . TYR A 1 175 ? 14.394 -0.411 -4.516 1.00 98.19 175 TYR A O 1
ATOM 1467 N N . THR A 1 176 ? 12.680 0.111 -3.167 1.00 98.50 176 THR A N 1
ATOM 1468 C CA . THR A 1 176 ? 11.697 -0.731 -3.864 1.00 98.50 176 THR A CA 1
ATOM 1469 C C . THR A 1 176 ? 10.717 0.110 -4.672 1.00 98.50 176 THR A C 1
ATOM 1471 O O . THR A 1 176 ? 10.283 1.187 -4.240 1.00 98.50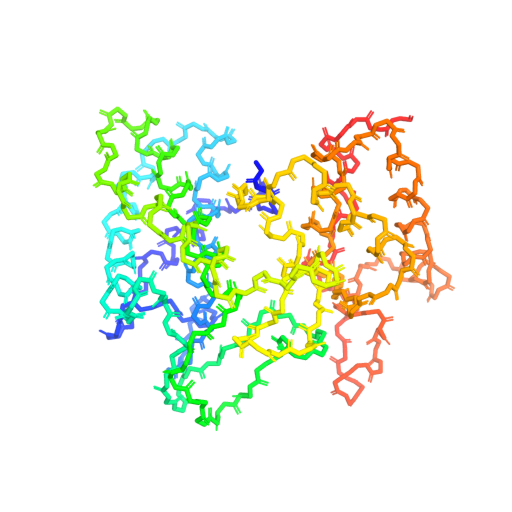 176 THR A O 1
ATOM 1474 N N . VAL A 1 177 ? 10.332 -0.391 -5.850 1.00 98.69 177 VAL A N 1
ATOM 1475 C CA . VAL A 1 177 ? 9.300 0.228 -6.693 1.00 98.69 177 VAL A CA 1
ATOM 1476 C C . VAL A 1 177 ? 7.991 0.338 -5.922 1.00 98.69 177 VAL A C 1
ATOM 1478 O O . VAL A 1 177 ? 7.345 1.383 -5.981 1.00 98.69 177 VAL A O 1
ATOM 1481 N N . LEU A 1 178 ? 7.605 -0.700 -5.172 1.00 98.50 178 LEU A N 1
ATOM 1482 C CA . LEU A 1 178 ? 6.356 -0.694 -4.413 1.00 98.50 178 LEU A CA 1
ATOM 1483 C C . LEU A 1 178 ? 6.353 0.379 -3.316 1.00 98.50 178 LEU A C 1
ATOM 1485 O O . LEU A 1 178 ? 5.430 1.191 -3.285 1.00 98.50 178 LEU A O 1
ATOM 1489 N N . GLY A 1 179 ? 7.390 0.439 -2.473 1.00 98.56 179 GLY A N 1
ATOM 1490 C CA . GLY A 1 179 ? 7.476 1.429 -1.396 1.00 98.56 179 GLY A CA 1
ATOM 1491 C C . GLY A 1 179 ? 7.454 2.863 -1.922 1.00 98.56 179 GLY A C 1
ATOM 1492 O O . GLY A 1 179 ? 6.678 3.694 -1.455 1.00 98.56 179 GLY A O 1
ATOM 1493 N N . ASN A 1 180 ? 8.220 3.145 -2.977 1.00 98.81 180 ASN A N 1
ATOM 1494 C CA . ASN A 1 180 ? 8.262 4.479 -3.578 1.00 98.81 180 ASN A CA 1
ATOM 1495 C C . ASN A 1 180 ? 6.969 4.838 -4.336 1.00 98.81 180 ASN A C 1
ATOM 1497 O O . ASN A 1 180 ? 6.526 5.986 -4.296 1.00 98.81 180 ASN A O 1
ATOM 1501 N N . SER A 1 181 ? 6.300 3.860 -4.955 1.00 98.81 181 SER A N 1
ATOM 1502 C CA . SER A 1 181 ? 4.973 4.064 -5.554 1.00 98.81 181 SER A CA 1
ATOM 1503 C C . SER A 1 181 ? 3.927 4.389 -4.486 1.00 98.81 181 SER A C 1
ATOM 1505 O O . SER A 1 181 ? 3.146 5.328 -4.635 1.00 98.81 181 SER A O 1
ATOM 1507 N N . LEU A 1 182 ? 3.933 3.656 -3.369 1.00 98.81 182 LEU A N 1
ATOM 1508 C CA . LEU A 1 182 ? 3.052 3.931 -2.238 1.00 98.81 182 LEU A CA 1
ATOM 1509 C C . LEU A 1 182 ? 3.368 5.279 -1.581 1.00 98.81 182 LEU A C 1
ATOM 1511 O O . LEU A 1 182 ? 2.434 5.939 -1.140 1.00 98.81 182 LEU A O 1
ATOM 1515 N N . ALA A 1 183 ? 4.622 5.738 -1.562 1.00 98.81 183 ALA A N 1
ATOM 1516 C CA . ALA A 1 183 ? 4.978 7.064 -1.053 1.00 98.81 183 ALA A CA 1
ATOM 1517 C C . ALA A 1 183 ? 4.309 8.190 -1.866 1.00 98.81 183 ALA A C 1
ATOM 1519 O O . ALA A 1 183 ? 3.701 9.101 -1.290 1.00 98.81 183 ALA A O 1
ATOM 1520 N N . ILE A 1 184 ? 4.329 8.080 -3.200 1.00 98.88 184 ILE A N 1
ATOM 1521 C CA . ILE A 1 184 ? 3.607 9.002 -4.093 1.00 98.88 184 ILE A CA 1
ATOM 1522 C C . ILE A 1 184 ? 2.110 8.983 -3.772 1.00 98.88 184 ILE A C 1
ATOM 1524 O O . ILE A 1 184 ? 1.492 10.017 -3.520 1.00 98.88 184 ILE A O 1
ATOM 1528 N N . LEU A 1 185 ? 1.518 7.791 -3.721 1.00 98.62 185 LEU A N 1
ATOM 1529 C CA . LEU A 1 185 ? 0.076 7.616 -3.551 1.00 98.62 185 LEU A CA 1
ATOM 1530 C C . LEU A 1 185 ? -0.423 7.957 -2.127 1.00 98.62 185 LEU A C 1
ATOM 1532 O O . LEU A 1 185 ? -1.551 8.426 -1.926 1.00 98.62 185 LEU A O 1
ATOM 1536 N N . ALA A 1 186 ? 0.418 7.792 -1.111 1.00 98.06 186 ALA A N 1
ATOM 1537 C CA . ALA A 1 186 ? 0.156 8.262 0.245 1.00 98.06 186 ALA A CA 1
ATOM 1538 C C . ALA A 1 186 ? 0.165 9.801 0.319 1.00 98.06 186 ALA A C 1
ATOM 1540 O O . ALA A 1 186 ? -0.436 10.384 1.227 1.00 98.06 186 ALA A O 1
ATOM 1541 N N . GLY A 1 187 ? 0.775 10.470 -0.665 1.00 97.81 187 GLY A N 1
ATOM 1542 C CA . GLY A 1 187 ? 0.927 11.919 -0.712 1.00 97.81 187 GLY A CA 1
ATOM 1543 C C . GLY A 1 187 ? 1.941 12.414 0.313 1.00 97.81 187 GLY A C 1
ATOM 1544 O O . GLY A 1 187 ? 1.712 13.454 0.933 1.00 97.81 187 GLY A O 1
ATOM 1545 N N . VAL A 1 188 ? 3.001 11.632 0.556 1.00 98.25 188 VAL A N 1
ATOM 1546 C CA . VAL A 1 188 ? 4.150 12.051 1.379 1.00 98.25 188 VAL A CA 1
ATOM 1547 C C . VAL A 1 188 ? 5.250 12.705 0.541 1.00 98.25 188 VAL A C 1
ATOM 1549 O O . VAL A 1 188 ? 6.223 13.202 1.099 1.00 98.25 188 VAL A O 1
ATOM 1552 N N . THR A 1 189 ? 5.092 12.724 -0.782 1.00 98.50 189 THR A N 1
ATOM 1553 C CA . THR A 1 189 ? 6.011 13.329 -1.745 1.00 98.50 189 THR A CA 1
ATOM 1554 C C . THR A 1 189 ? 5.531 14.708 -2.193 1.00 98.50 189 THR A C 1
ATOM 1556 O O . THR A 1 189 ? 4.334 14.996 -2.265 1.00 98.50 189 THR A O 1
ATOM 1559 N N . SER A 1 190 ? 6.474 15.568 -2.565 1.00 97.94 190 SER A N 1
ATOM 1560 C CA . SER A 1 190 ? 6.202 16.732 -3.407 1.00 97.94 190 SER A CA 1
ATOM 1561 C C . SER A 1 190 ? 6.052 16.326 -4.880 1.00 97.94 190 SER A C 1
ATOM 1563 O O . SER A 1 190 ? 6.397 15.211 -5.286 1.00 97.94 190 SER A O 1
ATOM 1565 N N . LYS A 1 191 ? 5.582 17.255 -5.723 1.00 97.56 191 LYS A N 1
ATOM 1566 C CA . LYS A 1 191 ? 5.472 17.027 -7.173 1.00 97.56 191 LYS A CA 1
ATOM 1567 C C . LYS A 1 191 ? 6.823 16.659 -7.802 1.00 97.56 191 LYS A C 1
ATOM 1569 O O . LYS A 1 191 ? 6.915 15.650 -8.489 1.00 97.56 191 LYS A O 1
ATOM 1574 N N . LYS A 1 192 ? 7.873 17.433 -7.502 1.00 97.81 192 LYS A N 1
ATOM 1575 C CA . LYS A 1 192 ? 9.229 17.208 -8.030 1.00 97.81 192 LYS A CA 1
ATOM 1576 C C . LYS A 1 192 ? 9.799 15.856 -7.595 1.00 97.81 192 LYS A C 1
ATOM 1578 O O . LYS A 1 192 ? 10.431 15.170 -8.385 1.00 97.81 192 LYS A O 1
ATOM 1583 N N . GLU A 1 193 ? 9.566 15.466 -6.344 1.00 98.56 193 GLU A N 1
ATOM 1584 C CA . GLU A 1 193 ? 9.997 14.157 -5.835 1.00 98.56 193 GLU A CA 1
ATOM 1585 C C . GLU A 1 193 ? 9.264 13.017 -6.539 1.00 98.56 193 GLU A C 1
ATOM 1587 O O . GLU A 1 193 ? 9.890 12.036 -6.921 1.00 98.56 193 GLU A O 1
ATOM 1592 N N . SER A 1 194 ? 7.960 13.171 -6.779 1.00 98.75 194 SER A N 1
ATOM 1593 C CA . SER A 1 194 ? 7.165 12.177 -7.513 1.00 98.75 194 SER A CA 1
ATOM 1594 C C . SER A 1 194 ? 7.661 12.007 -8.951 1.00 98.75 194 SER A C 1
ATOM 1596 O O . SER A 1 194 ? 7.770 10.880 -9.426 1.00 98.75 194 SER A O 1
ATOM 1598 N N . GLU A 1 195 ? 8.019 13.106 -9.626 1.00 98.50 195 GLU A N 1
ATOM 1599 C CA . GLU A 1 195 ? 8.634 13.078 -10.960 1.00 98.50 195 GLU A CA 1
ATOM 1600 C C . GLU A 1 195 ? 9.970 12.319 -10.943 1.00 98.50 195 GLU A C 1
ATOM 1602 O O . GLU A 1 195 ? 10.142 11.397 -11.735 1.00 98.50 195 GLU A O 1
ATOM 1607 N N . ILE A 1 196 ? 10.875 12.633 -10.005 1.00 98.56 196 ILE A N 1
ATOM 1608 C CA . ILE A 1 196 ? 12.170 11.941 -9.852 1.00 98.56 196 ILE A CA 1
ATOM 1609 C C . ILE A 1 196 ? 11.973 10.442 -9.595 1.00 98.56 196 ILE A C 1
ATOM 1611 O O . ILE A 1 196 ? 12.604 9.615 -10.251 1.00 98.56 196 ILE A O 1
ATOM 1615 N N . ILE A 1 197 ? 11.085 10.086 -8.664 1.00 98.81 197 ILE A N 1
ATOM 1616 C CA . ILE A 1 197 ? 10.771 8.692 -8.345 1.00 98.81 197 ILE A CA 1
ATOM 1617 C C . ILE A 1 197 ? 10.244 7.966 -9.589 1.00 98.81 197 ILE A C 1
ATOM 1619 O O . ILE A 1 197 ? 10.708 6.868 -9.892 1.00 98.81 197 ILE A O 1
ATOM 1623 N N . CYS A 1 198 ? 9.311 8.568 -10.334 1.00 98.81 198 CYS A N 1
ATOM 1624 C CA . CYS A 1 198 ? 8.755 7.960 -11.543 1.00 98.81 198 CYS A CA 1
ATOM 1625 C C . CYS A 1 198 ? 9.830 7.692 -12.603 1.00 98.81 198 CYS A C 1
ATOM 1627 O O . CYS A 1 198 ? 9.845 6.599 -13.164 1.00 98.81 198 CYS A O 1
ATOM 1629 N N . GLU A 1 199 ? 10.749 8.634 -12.838 1.00 98.56 199 GLU A N 1
ATOM 1630 C CA . GLU A 1 199 ? 11.882 8.452 -13.764 1.00 98.56 199 GLU A CA 1
ATOM 1631 C C . GLU A 1 199 ? 12.744 7.253 -13.362 1.00 98.56 199 GLU A C 1
ATOM 1633 O O . GLU A 1 199 ? 13.019 6.365 -14.168 1.00 98.56 199 GLU A O 1
ATOM 1638 N N . LYS A 1 200 ? 13.118 7.179 -12.083 1.00 98.62 200 LYS A N 1
ATOM 1639 C CA . LYS A 1 200 ? 13.952 6.093 -11.560 1.00 98.62 200 LYS A CA 1
ATOM 1640 C C . LYS A 1 200 ? 13.249 4.736 -11.643 1.00 98.62 200 LYS A C 1
ATOM 1642 O O . LYS A 1 200 ? 13.878 3.732 -11.976 1.00 98.62 200 LYS A O 1
ATOM 1647 N N . ILE A 1 201 ? 11.935 4.704 -11.406 1.00 98.50 201 ILE A N 1
ATOM 1648 C CA . ILE A 1 201 ? 11.108 3.503 -11.579 1.00 98.50 201 ILE A CA 1
ATOM 1649 C C . ILE A 1 201 ? 11.125 3.031 -13.040 1.00 98.50 201 ILE A C 1
ATOM 1651 O O . ILE A 1 201 ? 11.308 1.837 -13.285 1.00 98.50 201 ILE A O 1
ATOM 1655 N N . VAL A 1 202 ? 10.925 3.926 -14.016 1.00 97.88 202 VAL A N 1
ATOM 1656 C CA . VAL A 1 202 ? 10.872 3.529 -15.438 1.00 97.88 202 VAL A CA 1
ATOM 1657 C C . VAL A 1 202 ? 12.242 3.173 -16.014 1.00 97.88 202 VAL A C 1
ATOM 1659 O O . VAL A 1 202 ? 12.309 2.360 -16.937 1.00 97.88 202 VAL A O 1
ATOM 1662 N N . ASN A 1 203 ? 13.315 3.731 -15.449 1.00 97.81 203 ASN A N 1
ATOM 1663 C CA . ASN A 1 203 ? 14.701 3.416 -15.797 1.00 97.81 203 ASN A CA 1
ATOM 1664 C C . ASN A 1 203 ? 15.203 2.109 -15.159 1.00 97.81 203 ASN A C 1
ATOM 1666 O O . ASN A 1 203 ? 16.309 1.673 -15.471 1.00 97.81 203 ASN A O 1
ATOM 1670 N N . GLY A 1 204 ? 14.412 1.475 -14.284 1.00 97.12 204 GLY A N 1
ATOM 1671 C CA . GLY A 1 204 ? 14.794 0.230 -13.614 1.00 97.12 204 GLY A CA 1
ATOM 1672 C C . GLY A 1 204 ? 15.860 0.415 -12.531 1.00 97.12 204 GLY A C 1
ATOM 1673 O O . GLY A 1 204 ? 16.628 -0.503 -12.269 1.00 97.12 204 GLY A O 1
ATOM 1674 N N . GLU A 1 205 ? 15.924 1.594 -11.906 1.00 97.81 205 GLU A N 1
ATOM 1675 C CA . GLU A 1 205 ? 16.912 1.915 -10.863 1.00 97.81 205 GLU A CA 1
ATOM 1676 C C . GLU A 1 205 ? 16.516 1.398 -9.466 1.00 97.81 205 GLU A C 1
ATOM 1678 O O . GLU A 1 205 ? 17.286 1.531 -8.518 1.00 97.81 205 GLU A O 1
ATOM 1683 N N . LEU A 1 206 ? 15.306 0.850 -9.314 1.00 98.06 206 LEU A N 1
ATOM 1684 C CA . LEU A 1 206 ? 14.776 0.319 -8.056 1.00 98.06 206 LEU A CA 1
ATOM 1685 C C . LEU A 1 206 ? 14.497 -1.177 -8.190 1.00 98.06 206 LEU A C 1
ATOM 1687 O O . LEU A 1 206 ? 14.215 -1.673 -9.282 1.00 98.06 206 LEU A O 1
ATOM 1691 N N . CYS A 1 207 ? 14.480 -1.877 -7.056 1.00 97.06 207 CYS A N 1
ATOM 1692 C CA . CYS A 1 207 ? 14.012 -3.254 -7.002 1.00 97.06 207 CYS A CA 1
ATOM 1693 C C . CYS A 1 207 ? 12.532 -3.314 -7.421 1.00 97.06 207 CYS A C 1
ATOM 1695 O O . CYS A 1 207 ? 11.666 -2.728 -6.760 1.00 97.06 207 CYS A O 1
ATOM 1697 N N . ASP A 1 208 ? 12.254 -3.955 -8.558 1.00 95.81 208 ASP A N 1
ATOM 1698 C CA . ASP A 1 208 ? 10.910 -4.013 -9.138 1.00 95.81 208 ASP A CA 1
ATOM 1699 C C . ASP A 1 208 ? 9.965 -4.868 -8.284 1.00 95.81 208 ASP A C 1
ATOM 1701 O O . ASP A 1 208 ? 10.397 -5.742 -7.536 1.00 95.81 208 ASP A O 1
ATOM 1705 N N . CYS A 1 209 ? 8.664 -4.605 -8.396 1.00 95.44 209 CYS A N 1
ATOM 1706 C CA . CYS A 1 209 ? 7.638 -5.342 -7.663 1.00 95.44 209 CYS A CA 1
ATOM 1707 C C . CYS A 1 209 ? 7.087 -6.524 -8.471 1.00 95.44 209 CYS A C 1
ATOM 1709 O O . CYS A 1 209 ? 7.128 -6.533 -9.708 1.00 95.44 209 CYS A O 1
ATOM 1711 N N . SER A 1 210 ? 6.522 -7.509 -7.771 1.00 93.69 210 SER A N 1
ATOM 1712 C CA . SER A 1 210 ? 5.850 -8.642 -8.400 1.00 93.69 210 SER A CA 1
ATOM 1713 C C . SER A 1 210 ? 4.572 -8.220 -9.140 1.00 93.69 210 SER A C 1
ATOM 1715 O O . SER A 1 210 ? 4.058 -7.104 -8.995 1.00 93.69 210 SER A O 1
ATOM 1717 N N . LEU A 1 211 ? 4.032 -9.139 -9.949 1.00 93.31 211 LEU A N 1
ATOM 1718 C CA . LEU A 1 211 ? 2.835 -8.912 -10.764 1.00 93.31 211 LEU A CA 1
ATOM 1719 C C . LEU A 1 211 ? 1.637 -8.408 -9.950 1.00 93.31 211 LEU A C 1
ATOM 1721 O O . LEU A 1 211 ? 0.895 -7.555 -10.439 1.00 93.31 211 LEU A O 1
ATOM 1725 N N . SER A 1 212 ? 1.473 -8.894 -8.715 1.00 90.31 212 SER A N 1
ATOM 1726 C CA . SER A 1 212 ? 0.344 -8.544 -7.845 1.00 90.31 212 SER A CA 1
ATOM 1727 C C . SER A 1 212 ? 0.356 -7.071 -7.424 1.00 90.31 212 SER A C 1
ATOM 1729 O O . SER A 1 212 ? -0.695 -6.462 -7.225 1.00 90.31 212 SER A O 1
ATOM 1731 N N . MET A 1 213 ? 1.543 -6.464 -7.378 1.00 94.62 213 MET A N 1
ATOM 1732 C CA . MET A 1 213 ? 1.764 -5.108 -6.879 1.00 94.62 213 MET A CA 1
ATOM 1733 C C . MET A 1 213 ? 1.974 -4.076 -7.993 1.00 94.62 213 MET A C 1
ATOM 1735 O O . MET A 1 213 ? 2.057 -2.873 -7.722 1.00 94.62 213 MET A O 1
ATOM 1739 N N . LYS A 1 214 ? 1.981 -4.503 -9.267 1.00 94.62 214 LYS A N 1
ATOM 1740 C CA . LYS A 1 214 ? 2.108 -3.609 -10.434 1.00 94.62 214 LYS A CA 1
ATOM 1741 C C . LYS A 1 214 ? 1.037 -2.525 -10.482 1.00 94.62 214 LYS A C 1
ATOM 1743 O O . LYS A 1 214 ? 1.283 -1.452 -11.025 1.00 94.62 214 LYS A O 1
ATOM 1748 N N . ILE A 1 215 ? -0.132 -2.749 -9.879 1.00 93.69 215 ILE A N 1
ATOM 1749 C CA . ILE A 1 215 ? -1.175 -1.726 -9.888 1.00 93.69 215 ILE A CA 1
ATOM 1750 C C . ILE A 1 215 ? -0.762 -0.446 -9.152 1.00 93.69 215 ILE A C 1
ATOM 1752 O O . ILE A 1 215 ? -1.084 0.647 -9.610 1.00 93.69 215 ILE A O 1
ATOM 1756 N N . PHE A 1 216 ? -0.002 -0.556 -8.060 1.00 96.50 216 PHE A N 1
ATOM 1757 C CA . PHE A 1 216 ? 0.480 0.611 -7.322 1.00 96.50 216 PHE A CA 1
ATOM 1758 C C . PHE A 1 216 ? 1.537 1.372 -8.121 1.00 96.50 216 PHE A C 1
ATOM 1760 O O . PHE A 1 216 ? 1.498 2.600 -8.161 1.00 96.50 216 PHE A O 1
ATOM 1767 N N . LYS A 1 217 ? 2.414 0.648 -8.830 1.00 97.69 217 LYS A N 1
ATOM 1768 C CA . LYS A 1 217 ? 3.366 1.225 -9.793 1.00 97.69 217 LYS A CA 1
ATOM 1769 C C . LYS A 1 217 ? 2.639 2.050 -10.854 1.00 97.69 217 LYS A C 1
ATOM 1771 O O . LYS A 1 217 ? 2.986 3.202 -11.102 1.00 97.69 217 LYS A O 1
ATOM 1776 N N . TYR A 1 218 ? 1.595 1.483 -11.456 1.00 96.88 218 TYR A N 1
ATOM 1777 C CA . TYR A 1 218 ? 0.824 2.155 -12.503 1.00 96.88 218 TYR A CA 1
ATOM 1778 C C . TYR A 1 218 ? 0.029 3.343 -11.977 1.00 96.88 218 TYR A C 1
ATOM 1780 O O . TYR A 1 218 ? 0.042 4.401 -12.602 1.00 96.88 218 TYR A O 1
ATOM 1788 N N . ASP A 1 219 ? -0.619 3.203 -10.822 1.00 96.38 219 ASP A N 1
ATOM 1789 C CA . ASP A 1 219 ? -1.359 4.297 -10.198 1.00 96.38 219 ASP A CA 1
ATOM 1790 C C . ASP A 1 219 ? -0.423 5.465 -9.850 1.00 96.38 219 ASP A C 1
ATOM 1792 O O . ASP A 1 219 ? -0.795 6.612 -10.085 1.00 96.38 219 ASP A O 1
ATOM 1796 N N . ALA A 1 220 ? 0.796 5.204 -9.361 1.00 98.31 220 ALA A N 1
ATOM 1797 C CA . ALA A 1 220 ? 1.770 6.248 -9.031 1.00 98.31 220 ALA A CA 1
ATOM 1798 C C . ALA A 1 220 ? 2.265 7.007 -10.273 1.00 98.31 220 ALA A C 1
ATOM 1800 O O . ALA A 1 220 ? 2.308 8.240 -10.274 1.00 98.31 220 ALA A O 1
ATOM 1801 N N . LEU A 1 221 ? 2.575 6.280 -11.352 1.00 98.19 221 LEU A N 1
ATOM 1802 C CA . LEU A 1 221 ? 2.945 6.868 -12.640 1.00 98.19 221 LEU A CA 1
ATOM 1803 C C . LEU A 1 221 ? 1.805 7.737 -13.194 1.00 98.19 221 LEU A C 1
ATOM 1805 O O . LEU A 1 221 ? 2.010 8.907 -13.515 1.00 98.19 221 LEU A O 1
ATOM 1809 N N . LEU A 1 222 ? 0.580 7.203 -13.247 1.00 96.25 222 LEU A N 1
ATOM 1810 C CA . LEU A 1 222 ? -0.585 7.930 -13.759 1.00 96.25 222 LEU A CA 1
ATOM 1811 C C . LEU A 1 222 ? -0.957 9.151 -12.908 1.00 96.25 222 LEU A C 1
ATOM 1813 O O . LEU A 1 222 ? -1.353 10.175 -13.464 1.00 96.25 222 LEU A O 1
ATOM 1817 N N . ALA A 1 223 ? -0.845 9.050 -11.580 1.00 96.56 223 ALA A N 1
ATOM 1818 C CA . ALA A 1 223 ? -1.104 10.159 -10.664 1.00 96.56 223 ALA A CA 1
ATOM 1819 C C . ALA A 1 223 ? -0.076 11.291 -10.815 1.00 96.56 223 ALA A C 1
ATOM 1821 O O . ALA A 1 223 ? -0.409 12.449 -10.571 1.00 96.56 223 ALA A O 1
ATOM 1822 N N . THR A 1 224 ? 1.149 10.959 -11.230 1.00 98.06 224 THR A N 1
ATOM 1823 C CA . THR A 1 224 ? 2.227 11.931 -11.443 1.00 98.06 224 THR A CA 1
ATOM 1824 C C . THR A 1 224 ? 2.097 12.618 -12.802 1.00 98.06 224 THR A C 1
ATOM 1826 O O . THR A 1 224 ? 2.050 13.844 -12.866 1.00 98.06 224 THR A O 1
ATOM 1829 N N . ASP A 1 225 ? 2.013 11.840 -13.887 1.00 97.38 225 ASP A N 1
ATOM 1830 C CA . ASP A 1 225 ? 1.809 12.355 -15.245 1.00 97.38 225 ASP A CA 1
ATOM 1831 C C . ASP A 1 225 ? 1.236 11.270 -16.173 1.00 97.38 225 ASP A C 1
ATOM 1833 O O . ASP A 1 225 ? 1.950 10.494 -16.816 1.00 97.38 225 ASP A O 1
ATOM 1837 N N . LYS A 1 226 ? -0.094 11.224 -16.267 1.00 94.50 226 LYS A N 1
ATOM 1838 C CA . LYS A 1 226 ? -0.802 10.275 -17.133 1.00 94.50 226 LYS A CA 1
ATOM 1839 C C . LYS A 1 226 ? -0.398 10.384 -18.605 1.00 94.50 226 LYS A C 1
ATOM 1841 O O . LYS A 1 226 ? -0.204 9.350 -19.241 1.00 94.50 226 LYS A O 1
ATOM 1846 N N . ALA A 1 227 ? -0.294 11.597 -19.148 1.00 95.19 227 ALA A N 1
ATOM 1847 C CA . ALA A 1 227 ? -0.017 11.793 -20.572 1.00 95.19 227 ALA A CA 1
ATOM 1848 C C . ALA A 1 227 ? 1.370 11.258 -20.941 1.00 95.19 227 ALA A C 1
ATOM 1850 O O . ALA A 1 227 ? 1.550 10.664 -22.003 1.00 95.19 227 ALA A O 1
ATOM 1851 N N . ARG A 1 228 ? 2.327 11.425 -20.030 1.00 96.94 228 ARG A N 1
ATOM 1852 C CA . ARG A 1 228 ? 3.688 10.938 -20.195 1.00 96.94 228 ARG A CA 1
ATOM 1853 C C . ARG A 1 228 ? 3.811 9.422 -20.059 1.00 96.94 228 ARG A C 1
ATOM 1855 O O . ARG A 1 228 ? 4.513 8.796 -20.850 1.00 96.94 228 ARG A O 1
ATOM 1862 N N . TRP A 1 229 ? 3.165 8.830 -19.055 1.00 97.06 229 TRP A N 1
ATOM 1863 C CA . TRP A 1 229 ? 3.468 7.452 -18.651 1.00 97.06 229 TRP A CA 1
ATOM 1864 C C . TRP A 1 229 ? 2.519 6.387 -19.195 1.00 97.06 229 TRP A C 1
ATOM 1866 O O . TRP A 1 229 ? 2.862 5.206 -19.172 1.00 97.06 229 TRP A O 1
ATOM 1876 N N . GLN A 1 230 ? 1.355 6.769 -19.722 1.00 94.50 230 GLN A N 1
ATOM 1877 C CA . GLN A 1 230 ? 0.350 5.821 -20.206 1.00 94.50 230 GLN A CA 1
ATOM 1878 C C . GLN A 1 230 ? 0.908 4.808 -21.221 1.00 94.50 230 GLN A C 1
ATOM 1880 O O . GLN A 1 230 ? 0.718 3.607 -21.035 1.00 94.50 230 GLN A O 1
ATOM 1885 N N . GLU A 1 231 ? 1.609 5.251 -22.272 1.00 94.69 231 GLU A N 1
ATOM 1886 C CA . GLU A 1 231 ? 2.143 4.315 -23.277 1.00 94.69 231 GLU A CA 1
ATOM 1887 C C . GLU A 1 231 ? 3.271 3.439 -22.737 1.00 94.69 231 GLU A C 1
ATOM 1889 O O . GLU A 1 231 ? 3.378 2.266 -23.098 1.00 94.69 231 GLU A O 1
ATOM 1894 N N . TRP A 1 232 ? 4.085 3.965 -21.821 1.00 96.62 232 TRP A N 1
ATOM 1895 C CA . TRP A 1 232 ? 5.113 3.162 -21.168 1.00 96.62 232 TRP A CA 1
ATOM 1896 C C . TRP A 1 232 ? 4.486 2.016 -20.362 1.00 96.62 232 TRP A C 1
ATOM 1898 O O . TRP A 1 232 ? 4.930 0.871 -20.482 1.00 96.62 232 TRP A O 1
ATOM 1908 N N . ILE A 1 233 ? 3.409 2.297 -19.616 1.00 96.06 233 ILE A N 1
ATOM 1909 C CA . ILE A 1 233 ? 2.663 1.291 -18.846 1.00 96.06 233 ILE A CA 1
ATOM 1910 C C . ILE A 1 233 ? 2.062 0.235 -19.779 1.00 96.06 233 ILE A C 1
ATOM 1912 O O . ILE A 1 233 ? 2.210 -0.961 -19.533 1.00 96.06 233 ILE A O 1
ATOM 1916 N N . LEU A 1 234 ? 1.426 0.654 -20.879 1.00 95.00 234 LEU A N 1
ATOM 1917 C CA . LEU A 1 234 ? 0.890 -0.276 -21.878 1.00 95.00 234 LEU A CA 1
ATOM 1918 C C . LEU A 1 234 ? 1.994 -1.149 -22.486 1.00 95.00 234 LEU A C 1
ATOM 1920 O O . LEU A 1 234 ? 1.797 -2.347 -22.686 1.00 95.00 234 LEU A O 1
ATOM 1924 N N . GLY A 1 235 ? 3.169 -0.574 -22.739 1.00 96.25 235 GLY A N 1
ATOM 1925 C CA . GLY A 1 235 ? 4.355 -1.308 -23.161 1.00 96.25 235 GLY A CA 1
ATOM 1926 C C . GLY A 1 235 ? 4.811 -2.345 -22.133 1.00 96.25 235 GLY A C 1
ATOM 1927 O O . GLY A 1 235 ? 5.100 -3.477 -22.513 1.00 96.25 235 GLY A O 1
ATOM 1928 N N . GLU A 1 236 ? 4.852 -1.997 -20.844 1.00 95.81 236 GLU A N 1
ATOM 1929 C CA . GLU A 1 236 ? 5.213 -2.945 -19.780 1.00 95.81 236 GLU A CA 1
ATOM 1930 C C . GLU A 1 236 ? 4.196 -4.087 -19.668 1.00 95.81 236 GLU A C 1
ATOM 1932 O O . GLU A 1 236 ? 4.596 -5.248 -19.666 1.00 95.81 236 GLU A O 1
ATOM 1937 N N . ILE A 1 237 ? 2.893 -3.784 -19.689 1.00 95.06 237 ILE A N 1
ATOM 1938 C CA . ILE A 1 237 ? 1.831 -4.799 -19.686 1.00 95.06 237 ILE A CA 1
ATOM 1939 C C . ILE A 1 237 ? 2.000 -5.762 -20.869 1.00 95.06 237 ILE A C 1
ATOM 1941 O O . ILE A 1 237 ? 1.964 -6.977 -20.683 1.00 95.06 237 ILE A O 1
ATOM 1945 N N . ARG A 1 238 ? 2.216 -5.244 -22.087 1.00 95.25 238 ARG A N 1
ATOM 1946 C CA . ARG A 1 238 ? 2.425 -6.085 -23.278 1.00 95.25 238 ARG A CA 1
ATOM 1947 C C . ARG A 1 238 ? 3.648 -6.991 -23.123 1.00 95.25 238 ARG A C 1
ATOM 1949 O O . ARG A 1 238 ? 3.569 -8.154 -23.497 1.00 95.25 238 ARG A O 1
ATOM 1956 N N . ARG A 1 239 ? 4.753 -6.488 -22.561 1.00 95.00 239 ARG A N 1
ATOM 1957 C CA . ARG A 1 239 ? 5.975 -7.283 -22.342 1.00 95.00 239 ARG A CA 1
ATOM 1958 C C . ARG A 1 239 ? 5.789 -8.363 -21.280 1.00 95.00 239 ARG A C 1
ATOM 1960 O O . ARG A 1 239 ? 6.153 -9.505 -21.527 1.00 95.00 239 ARG A O 1
ATOM 1967 N N . GLU A 1 240 ? 5.243 -8.024 -20.115 1.00 92.81 240 GLU A N 1
ATOM 1968 C CA . GLU A 1 240 ? 5.144 -8.973 -18.998 1.00 92.81 240 GLU A CA 1
ATOM 1969 C C . GLU A 1 240 ? 4.086 -10.050 -19.244 1.00 92.81 240 GLU A C 1
ATOM 1971 O O . GLU A 1 240 ? 4.352 -11.237 -19.071 1.00 92.81 240 GLU A O 1
ATOM 1976 N N . TYR A 1 241 ? 2.905 -9.657 -19.722 1.00 94.44 241 TYR A N 1
ATOM 1977 C CA . TYR A 1 241 ? 1.816 -10.602 -19.979 1.00 94.44 241 TYR A CA 1
ATOM 1978 C C . TYR A 1 241 ? 1.951 -11.286 -21.345 1.00 94.44 241 TYR A C 1
ATOM 1980 O O . TYR A 1 241 ? 1.430 -12.385 -21.527 1.00 94.44 241 TYR A O 1
ATOM 1988 N N . GLY A 1 242 ? 2.696 -10.688 -22.283 1.00 94.38 242 GLY A N 1
ATOM 1989 C CA . GLY A 1 242 ? 3.049 -11.308 -23.561 1.00 94.38 242 GLY A CA 1
ATOM 1990 C C . GLY A 1 242 ? 3.809 -12.620 -23.380 1.00 94.38 242 GLY A C 1
ATOM 1991 O O . GLY A 1 242 ? 3.449 -13.603 -24.011 1.00 94.38 242 GLY A O 1
ATOM 1992 N N . LYS A 1 243 ? 4.740 -12.691 -22.416 1.00 93.44 243 LYS A N 1
ATOM 1993 C CA . LYS A 1 243 ? 5.458 -13.935 -22.068 1.00 93.44 243 LYS A CA 1
ATOM 1994 C C . LYS A 1 243 ? 4.502 -15.087 -21.736 1.00 93.44 243 LYS A C 1
ATOM 1996 O O . LYS A 1 243 ? 4.738 -16.225 -22.130 1.00 93.44 243 LYS A O 1
ATOM 2001 N N . MET A 1 244 ? 3.413 -14.792 -21.021 1.00 95.38 244 MET A N 1
ATOM 2002 C CA . MET A 1 244 ? 2.4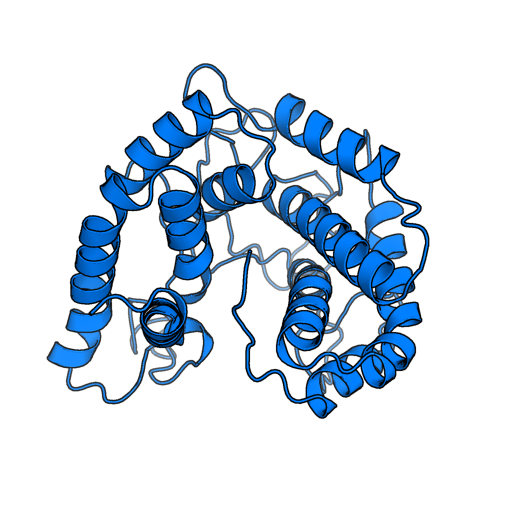06 -15.796 -20.664 1.00 95.38 244 MET A CA 1
ATOM 2003 C C . MET A 1 244 ? 1.640 -16.269 -21.903 1.00 95.38 244 MET A C 1
ATOM 2005 O O . MET A 1 244 ? 1.380 -17.462 -22.042 1.00 95.38 244 MET A O 1
ATOM 2009 N N . LEU A 1 245 ? 1.302 -15.349 -22.813 1.00 95.25 245 LEU A N 1
ATOM 2010 C CA . LEU A 1 245 ? 0.629 -15.667 -24.075 1.00 95.25 245 LEU A CA 1
ATOM 2011 C C . LEU A 1 245 ? 1.525 -16.488 -25.008 1.00 95.25 245 LEU A C 1
ATOM 2013 O O . LEU A 1 245 ? 1.064 -17.479 -25.568 1.00 95.25 245 LEU A O 1
ATOM 2017 N N . ASP A 1 246 ? 2.801 -16.120 -25.125 1.00 95.44 246 ASP A N 1
ATOM 2018 C CA . ASP A 1 246 ? 3.796 -16.836 -25.931 1.00 95.44 246 ASP A CA 1
ATOM 2019 C C . ASP A 1 246 ? 4.013 -18.267 -25.412 1.00 95.44 246 ASP A C 1
ATOM 2021 O O . ASP A 1 246 ? 4.226 -19.196 -26.189 1.00 95.44 246 ASP A O 1
ATOM 2025 N N . ALA A 1 247 ? 3.879 -18.467 -24.098 1.00 94.44 247 ALA A N 1
ATOM 2026 C CA . ALA A 1 247 ? 3.885 -19.779 -23.454 1.00 94.44 247 ALA A CA 1
ATOM 2027 C C . ALA A 1 247 ? 2.548 -20.547 -23.578 1.00 94.44 247 ALA A C 1
ATOM 2029 O O . ALA A 1 247 ? 2.406 -21.630 -23.010 1.00 94.44 247 ALA A O 1
ATOM 2030 N N . GLY A 1 248 ? 1.555 -20.009 -24.295 1.00 95.88 248 GLY A N 1
ATOM 2031 C CA . GLY A 1 248 ? 0.246 -20.635 -24.503 1.00 95.88 248 GLY A CA 1
ATOM 2032 C C . GLY A 1 248 ? -0.700 -20.555 -23.301 1.00 95.88 248 GLY A C 1
ATOM 2033 O O . GLY A 1 248 ? -1.688 -21.288 -23.249 1.00 95.88 248 GLY A O 1
ATOM 2034 N N . SER A 1 249 ? -0.420 -19.688 -22.323 1.00 95.81 249 SER A N 1
ATOM 2035 C CA . SER A 1 249 ? -1.260 -19.542 -21.136 1.00 95.81 249 SER A CA 1
ATOM 2036 C C . SER A 1 249 ? -2.605 -18.901 -21.473 1.00 95.81 249 SER A C 1
ATOM 2038 O O . SER A 1 249 ? -2.678 -17.866 -22.134 1.00 95.81 249 SER A O 1
ATOM 2040 N N . THR A 1 250 ? -3.684 -19.472 -20.940 1.00 94.81 250 THR A N 1
ATOM 2041 C CA . THR A 1 250 ? -5.043 -18.904 -21.011 1.00 94.81 250 THR A CA 1
ATOM 2042 C C . THR A 1 250 ? -5.447 -18.168 -19.729 1.00 94.81 250 THR A C 1
ATOM 2044 O O . THR A 1 250 ? -6.570 -17.679 -19.613 1.00 94.81 250 THR A O 1
ATOM 2047 N N . THR A 1 251 ? -4.547 -18.113 -18.748 1.00 94.31 251 THR A N 1
ATOM 2048 C CA . THR A 1 251 ? -4.712 -17.485 -17.430 1.00 94.31 251 THR A CA 1
ATOM 2049 C C . THR A 1 251 ? -3.464 -16.672 -17.071 1.00 94.31 251 THR A C 1
ATOM 2051 O O . THR A 1 251 ? -2.443 -16.752 -17.755 1.00 94.31 251 THR A O 1
ATOM 2054 N N . VAL A 1 252 ? -3.537 -15.863 -16.012 1.00 94.94 252 VAL A N 1
ATOM 2055 C CA . VAL A 1 252 ? -2.389 -15.087 -15.507 1.00 94.94 252 VAL A CA 1
ATOM 2056 C C . VAL A 1 252 ? -1.675 -15.839 -14.385 1.00 94.94 252 VAL A C 1
ATOM 2058 O O . VAL A 1 252 ? -2.328 -16.433 -13.525 1.00 94.94 252 VAL A O 1
ATOM 2061 N N . TRP A 1 253 ? -0.344 -15.822 -14.401 1.00 95.56 253 TRP A N 1
ATOM 2062 C CA . TRP A 1 253 ? 0.493 -16.548 -13.442 1.00 95.56 253 TRP A CA 1
ATOM 2063 C C . TRP A 1 253 ? 0.650 -15.793 -12.125 1.00 95.56 253 TRP A C 1
ATOM 2065 O O . TRP A 1 253 ? 0.456 -14.582 -12.061 1.00 95.56 253 TRP A O 1
ATOM 2075 N N . GLU A 1 254 ? 1.024 -16.504 -11.068 1.00 92.06 254 GLU A N 1
ATOM 2076 C CA . GLU A 1 254 ? 1.275 -15.940 -9.744 1.00 92.06 254 GLU A CA 1
ATOM 2077 C C . GLU A 1 254 ? 2.469 -14.991 -9.720 1.00 92.06 254 GLU A C 1
ATOM 2079 O O . GLU A 1 254 ? 2.358 -13.878 -9.211 1.00 92.06 254 GLU A O 1
ATOM 2084 N N . THR A 1 255 ? 3.577 -15.413 -10.322 1.00 90.56 255 THR A N 1
ATOM 2085 C CA . THR A 1 255 ? 4.796 -14.622 -10.489 1.00 90.56 255 THR A CA 1
ATOM 2086 C C . THR A 1 255 ? 5.232 -14.654 -11.954 1.00 90.56 255 THR A C 1
ATOM 2088 O O . THR A 1 255 ? 4.727 -15.449 -12.753 1.00 90.56 255 THR A O 1
ATOM 2091 N N . ALA A 1 256 ? 6.177 -13.787 -12.323 1.00 88.94 256 ALA A N 1
ATOM 2092 C CA . ALA A 1 256 ? 6.724 -13.753 -13.679 1.00 88.94 256 ALA A CA 1
ATOM 2093 C C . ALA A 1 256 ? 7.469 -15.049 -14.061 1.00 88.94 256 ALA A C 1
ATOM 2095 O O . ALA A 1 256 ? 7.556 -15.368 -15.245 1.00 88.94 256 ALA A O 1
ATOM 2096 N N . ASP A 1 257 ? 7.942 -15.814 -13.071 1.00 89.75 257 ASP A N 1
ATOM 2097 C CA . ASP A 1 257 ? 8.657 -17.079 -13.275 1.00 89.75 257 ASP A CA 1
ATOM 2098 C C . ASP A 1 257 ? 7.719 -18.245 -13.641 1.00 89.75 257 ASP A C 1
ATOM 2100 O O . ASP A 1 257 ? 8.172 -19.307 -14.065 1.00 89.75 257 ASP A O 1
ATOM 2104 N N . GLY A 1 258 ? 6.400 -18.075 -13.501 1.00 91.62 258 GLY A N 1
ATOM 2105 C CA . GLY A 1 258 ? 5.428 -19.103 -13.866 1.00 91.62 258 GLY A CA 1
ATOM 2106 C C . GLY A 1 258 ? 5.620 -20.399 -13.078 1.00 91.62 258 GLY A C 1
ATOM 2107 O O . GLY A 1 258 ? 5.832 -20.375 -11.869 1.00 91.62 258 GLY A O 1
ATOM 2108 N N . ALA A 1 259 ? 5.541 -21.543 -13.762 1.00 92.31 259 ALA A N 1
ATOM 2109 C CA . ALA A 1 259 ? 5.503 -22.859 -13.120 1.00 92.31 259 ALA A CA 1
ATOM 2110 C C . ALA A 1 259 ? 6.754 -23.179 -12.289 1.00 92.31 259 ALA A C 1
ATOM 2112 O O . ALA A 1 259 ? 6.644 -23.911 -11.311 1.00 92.31 259 ALA A O 1
ATOM 2113 N N . VAL A 1 260 ? 7.926 -22.642 -12.652 1.00 93.69 260 VAL A N 1
ATOM 2114 C CA . VAL A 1 260 ? 9.193 -22.950 -11.962 1.00 93.69 260 VAL A CA 1
ATOM 2115 C C . VAL A 1 260 ? 9.339 -22.229 -10.619 1.00 93.69 260 VAL A C 1
ATOM 2117 O O . VAL A 1 260 ? 10.199 -22.601 -9.817 1.00 93.69 260 VAL A O 1
ATOM 2120 N N . ALA A 1 261 ? 8.482 -21.241 -10.335 1.00 89.62 261 ALA A N 1
ATOM 2121 C CA . ALA A 1 261 ? 8.466 -20.546 -9.053 1.00 89.62 261 ALA A CA 1
ATOM 2122 C C . ALA A 1 261 ? 8.248 -21.520 -7.881 1.00 89.62 261 ALA A C 1
ATOM 2124 O O . ALA A 1 261 ? 7.658 -22.590 -8.038 1.00 89.62 261 ALA A O 1
ATOM 2125 N N . PHE A 1 262 ? 8.730 -21.143 -6.694 1.00 89.62 262 PHE A N 1
ATOM 2126 C CA . PHE A 1 262 ? 8.522 -21.885 -5.440 1.00 89.62 262 PHE A CA 1
ATOM 2127 C C . PHE A 1 262 ? 8.923 -23.372 -5.501 1.00 89.62 262 PHE A C 1
ATOM 2129 O O . PHE A 1 262 ? 8.281 -24.225 -4.894 1.00 89.62 262 PHE A O 1
ATOM 2136 N N . GLY A 1 263 ? 9.983 -23.698 -6.250 1.00 89.69 263 GLY A N 1
ATOM 2137 C CA . GLY A 1 263 ? 10.443 -25.081 -6.402 1.00 89.69 263 GLY A CA 1
ATOM 2138 C C . GLY A 1 263 ? 9.558 -25.918 -7.330 1.00 89.69 263 GLY A C 1
ATOM 2139 O O . GLY A 1 263 ? 9.303 -27.084 -7.039 1.00 89.69 263 GLY A O 1
ATOM 2140 N N . ASN A 1 264 ? 9.131 -25.342 -8.459 1.00 91.19 264 ASN A N 1
ATOM 2141 C CA . ASN A 1 264 ? 8.195 -25.927 -9.432 1.00 91.19 264 ASN A CA 1
ATOM 2142 C C . ASN A 1 264 ? 6.727 -26.006 -8.968 1.00 91.19 264 ASN A C 1
ATOM 2144 O O . ASN A 1 264 ? 5.976 -26.872 -9.420 1.00 91.19 264 ASN A O 1
ATOM 2148 N N . ALA A 1 265 ? 6.322 -25.116 -8.061 1.00 92.00 265 ALA A N 1
ATOM 2149 C CA . ALA A 1 265 ? 4.972 -25.044 -7.505 1.00 92.00 265 ALA A CA 1
ATOM 2150 C C . ALA A 1 265 ? 4.247 -23.726 -7.839 1.00 92.00 265 ALA A C 1
ATOM 2152 O O . ALA A 1 265 ? 3.222 -23.415 -7.235 1.00 92.00 265 ALA A O 1
ATOM 2153 N N . GLY A 1 266 ? 4.760 -22.941 -8.790 1.00 92.00 266 GLY A N 1
ATOM 2154 C CA . GLY A 1 266 ? 4.155 -21.669 -9.173 1.00 92.00 266 GLY A CA 1
ATOM 2155 C C . GLY A 1 266 ? 2.761 -21.833 -9.771 1.00 92.00 266 GLY A C 1
ATOM 2156 O O . GLY A 1 266 ? 2.565 -22.596 -10.722 1.00 92.00 266 GLY A O 1
ATOM 2157 N N . SER A 1 267 ? 1.779 -21.092 -9.248 1.00 94.25 267 SER A N 1
ATOM 2158 C CA . SER A 1 267 ? 0.428 -21.125 -9.806 1.00 94.25 267 SER A CA 1
ATOM 2159 C C . SER A 1 267 ? 0.376 -20.439 -11.174 1.00 94.25 267 SER A C 1
ATOM 2161 O O . SER A 1 267 ? 0.787 -19.292 -11.344 1.00 94.25 267 SER A O 1
ATOM 2163 N N . LEU A 1 268 ? -0.200 -21.129 -12.160 1.00 95.06 268 LEU A N 1
ATOM 2164 C CA . LEU A 1 268 ? -0.435 -20.595 -13.506 1.00 95.06 268 LEU A CA 1
ATOM 2165 C C . LEU A 1 268 ? -1.799 -19.900 -13.647 1.00 95.06 268 LEU A C 1
ATOM 2167 O O . LEU A 1 268 ? -2.148 -19.432 -14.730 1.00 95.06 268 LEU A O 1
ATOM 2171 N N . CYS A 1 269 ? -2.584 -19.827 -12.569 1.00 95.69 269 CYS A N 1
ATOM 2172 C CA . CYS A 1 269 ? -3.880 -19.158 -12.540 1.00 95.69 269 CYS A CA 1
ATOM 2173 C C . CYS A 1 269 ? -4.077 -18.462 -11.190 1.00 95.69 269 CYS A C 1
ATOM 2175 O O . CYS A 1 269 ? -4.666 -19.024 -10.265 1.00 95.69 269 CYS A O 1
ATOM 2177 N N . HIS A 1 270 ? -3.599 -17.221 -11.082 1.00 93.12 270 HIS A N 1
ATOM 2178 C CA . HIS A 1 270 ? -3.635 -16.458 -9.839 1.00 93.12 270 HIS A CA 1
ATOM 2179 C C . HIS A 1 270 ? -4.277 -15.080 -10.047 1.00 93.12 270 HIS A C 1
ATOM 2181 O O . HIS A 1 270 ? -3.723 -14.193 -10.695 1.00 93.12 270 HIS A O 1
ATOM 2187 N N . GLY A 1 271 ? -5.469 -14.884 -9.474 1.00 91.06 271 GLY A N 1
ATOM 2188 C CA . GLY A 1 271 ? -6.296 -13.694 -9.717 1.00 91.06 271 GLY A CA 1
ATOM 2189 C C . GLY A 1 271 ? -5.641 -12.365 -9.327 1.00 91.06 271 GLY A C 1
ATOM 2190 O O . GLY A 1 271 ? -5.982 -11.335 -9.903 1.00 91.06 271 GLY A O 1
ATOM 2191 N N . TRP A 1 272 ? -4.666 -12.384 -8.416 1.00 90.75 272 TRP A N 1
ATOM 2192 C CA . TRP A 1 272 ? -3.940 -11.185 -8.004 1.00 90.75 272 TRP A CA 1
ATOM 2193 C C . TRP A 1 272 ? -3.097 -10.552 -9.123 1.00 90.75 272 TRP A C 1
ATOM 2195 O O . TRP A 1 272 ? -2.796 -9.366 -9.084 1.00 90.75 272 TRP A O 1
ATOM 2205 N N . SER A 1 273 ? -2.801 -11.311 -10.178 1.00 93.25 273 SER A N 1
ATOM 2206 C CA . SER A 1 273 ? -2.022 -10.862 -11.329 1.00 93.25 273 SER A CA 1
ATOM 2207 C C . SER A 1 273 ? -2.937 -10.385 -12.449 1.00 93.25 273 SER A C 1
ATOM 2209 O O . SER A 1 273 ? -2.482 -10.054 -13.533 1.00 93.25 273 SER A O 1
ATOM 2211 N N . ALA A 1 274 ? -4.253 -10.312 -12.237 1.00 92.69 274 ALA A N 1
ATOM 2212 C CA . ALA A 1 274 ? -5.197 -9.828 -13.244 1.00 92.69 274 ALA A CA 1
ATOM 2213 C C . ALA A 1 274 ? -5.206 -8.287 -13.374 1.00 92.69 274 ALA A C 1
ATOM 2215 O O . ALA A 1 274 ? -6.197 -7.698 -13.819 1.00 92.69 274 ALA A O 1
ATOM 2216 N N . VAL A 1 275 ? -4.100 -7.624 -13.014 1.00 91.44 275 VAL A N 1
ATOM 2217 C CA . VAL A 1 275 ? -3.919 -6.163 -13.033 1.00 91.44 275 VAL A CA 1
ATOM 2218 C C . VAL A 1 275 ? -4.286 -5.528 -14.385 1.00 91.44 275 VAL A C 1
ATOM 2220 O O . VAL A 1 275 ? -4.979 -4.505 -14.370 1.00 91.44 275 VAL A O 1
ATOM 2223 N N . PRO A 1 276 ? -3.929 -6.099 -15.559 1.00 90.88 276 PRO A N 1
ATOM 2224 C CA . PRO A 1 276 ? -4.253 -5.486 -16.845 1.00 90.88 276 PRO A CA 1
ATOM 2225 C C . PRO A 1 276 ? -5.753 -5.325 -17.078 1.00 90.88 276 PRO A C 1
ATOM 2227 O O . PRO A 1 276 ? -6.176 -4.293 -17.593 1.00 90.88 276 PRO A O 1
ATOM 2230 N N . ILE A 1 277 ? -6.570 -6.303 -16.665 1.00 86.81 277 ILE A N 1
ATOM 2231 C CA . ILE A 1 277 ? -8.032 -6.246 -16.832 1.00 86.81 277 ILE A CA 1
ATOM 2232 C C . ILE A 1 277 ? -8.566 -4.997 -16.140 1.00 86.81 277 ILE A C 1
ATOM 2234 O O . ILE A 1 277 ? -9.323 -4.216 -16.717 1.00 86.81 277 ILE A O 1
ATOM 2238 N N . TYR A 1 278 ? -8.131 -4.790 -14.902 1.00 79.31 278 TYR A N 1
ATOM 2239 C CA . TYR A 1 278 ? -8.528 -3.633 -14.130 1.00 79.31 278 TYR A CA 1
ATOM 2240 C C . TYR A 1 278 ? -8.052 -2.322 -14.775 1.00 79.31 278 TYR A C 1
ATOM 2242 O O . TYR A 1 278 ? -8.852 -1.395 -14.940 1.00 79.31 278 TYR A O 1
ATOM 2250 N N . PHE A 1 279 ? -6.785 -2.269 -15.187 1.00 82.56 279 PHE A N 1
ATOM 2251 C CA . PHE A 1 279 ? -6.184 -1.092 -15.807 1.00 82.56 279 PHE A CA 1
ATOM 2252 C C . PHE A 1 279 ? -6.932 -0.666 -17.083 1.00 82.56 279 PHE A C 1
ATOM 2254 O O . PHE A 1 279 ? -7.393 0.474 -17.176 1.00 82.56 279 PHE A O 1
ATOM 2261 N N . TYR A 1 280 ? -7.158 -1.595 -18.019 1.00 84.38 280 TYR A N 1
ATOM 2262 C CA . TYR A 1 280 ? -7.898 -1.327 -19.258 1.00 84.38 280 TYR A CA 1
ATOM 2263 C C . TYR A 1 280 ? -9.353 -0.916 -18.993 1.00 84.38 280 TYR A C 1
ATOM 2265 O O . TYR A 1 280 ? -9.850 0.043 -19.590 1.00 84.38 280 TYR A O 1
ATOM 2273 N N . CYS A 1 281 ? -10.046 -1.594 -18.071 1.00 81.25 281 CYS A N 1
ATOM 2274 C CA . CYS A 1 281 ? -11.441 -1.282 -17.763 1.00 81.25 281 CYS A CA 1
ATOM 2275 C C . CYS A 1 281 ? -11.622 0.071 -17.060 1.00 81.25 281 CYS A C 1
ATOM 2277 O O . CYS A 1 281 ? -12.646 0.725 -17.270 1.00 81.25 281 CYS A O 1
ATOM 2279 N N . ARG A 1 282 ? -10.691 0.491 -16.191 1.00 74.56 282 ARG A N 1
ATOM 2280 C CA . ARG A 1 282 ? -10.794 1.776 -15.479 1.00 74.56 282 ARG A CA 1
ATOM 2281 C C . ARG A 1 282 ? -10.466 2.946 -16.389 1.00 74.56 282 ARG A C 1
ATOM 2283 O O . ARG A 1 282 ? -11.221 3.914 -16.426 1.00 74.56 282 ARG A O 1
ATOM 2290 N N . GLU A 1 283 ? -9.347 2.868 -17.089 1.00 70.44 283 GLU A N 1
ATOM 2291 C CA . GLU A 1 283 ? -8.783 4.038 -17.752 1.00 70.44 283 GLU A CA 1
ATOM 2292 C C . GLU A 1 283 ? -9.410 4.332 -19.117 1.00 70.44 283 GLU A C 1
ATOM 2294 O O . GLU A 1 283 ? -9.155 5.392 -19.689 1.00 70.44 283 GLU A O 1
ATOM 2299 N N . LYS A 1 284 ? -10.255 3.417 -19.626 1.00 60.59 284 LYS A N 1
ATOM 2300 C CA . LYS A 1 284 ? -10.857 3.483 -20.967 1.00 60.59 284 LYS A CA 1
ATOM 2301 C C . LYS A 1 284 ? -9.809 3.741 -22.056 1.00 60.59 284 LYS A C 1
ATOM 2303 O O . LYS A 1 284 ? -10.113 4.406 -23.044 1.00 60.59 284 LYS A O 1
ATOM 2308 N N . PHE A 1 285 ? -8.593 3.228 -21.869 1.00 59.22 285 PHE A N 1
ATOM 2309 C CA . PHE A 1 285 ? -7.571 3.241 -22.905 1.00 59.22 285 PHE A CA 1
ATOM 2310 C C . PHE A 1 285 ? -8.078 2.378 -24.060 1.00 59.22 285 PHE A C 1
ATOM 2312 O O . PHE A 1 285 ? -8.184 1.158 -23.934 1.00 59.22 285 PHE A O 1
ATOM 2319 N N . ARG A 1 286 ? -8.521 3.058 -25.117 1.00 48.53 286 ARG A N 1
ATOM 2320 C CA . ARG A 1 286 ? -8.861 2.493 -26.418 1.00 48.53 286 ARG A CA 1
ATOM 2321 C C . ARG A 1 286 ? -7.688 2.710 -27.349 1.00 48.53 286 ARG A C 1
ATOM 2323 O O . ARG A 1 286 ? -7.109 3.816 -27.262 1.00 48.53 286 ARG A O 1
#

Sequence (286 aa):
MTMFFRKTRKSHLKLISQDRREDGLLSICYPCGEDLTIPSFTLYYFMQVNEYLQYTGDITLIKEVYDKLISILNVFIDNRKNGLVLRFEGDNYWNFYDWSPHLSGTLRQKEDAIPDLMVNLLFVFALKNLQEIDEKLGKKFLYEDLLQESKRRIKETFYCPETGLYSMTEGGDEYTVLGNSLAILAGVTSKKESEIICEKIVNGELCDCSLSMKIFKYDALLATDKARWQEWILGEIRREYGKMLDAGSTTVWETADGAVAFGNAGSLCHGWSAVPIYFYCREKFR

Foldseek 3Di:
DFQLCLPPPLVNLLQQLPDPQPLLATAPDGPDPDLADARLVSLCSLVNLLNNCVNPVCLVSCVVSVVSLVSSLVSQVVCDDPLAHWQDFAQRYAPADAPFPPRGGDHRDGDDRAGWLRVLLSSLVSLVSVCSSCVSVVHDRPCPVSSVSSLVVQCVFFQDPVQLAGAGGGVDDAGELLSRLSNQVSVSDDLVSLVSSLVCVLVVVHGYGWLLRVSSSVVSNCVNPVVPCVVVSVVVCCVQCVVCVVVVQPADWPGSVRQPPPPRNTGSHDSSNVSVVVVCVPPVPD

pLDDT: mean 92.99, std 10.53, range [28.8, 98.88]

Radius of gyration: 18.57 Å; chains: 1; bounding box: 46×43×46 Å